Protein AF-A0A951D548-F1 (afdb_monomer_lite)

Sequence (280 aa):
EWPAGDWERILAERVESYRPEWLDDLCLSGQVAWGRLSVLEPVKEDDNPTATEAGGASKTPSRRTPITLMLREDLPWLLQAHRGATEPAQPRTGAGRKVLETLRTHGALFHADLRAMGGLLPIEVEEGLWDGVARGLVTADGWAAIRSLLNARSRFVRRQRPYSRAGARGQRPMWRHAPEGRWTLLPTAQACEEVEELAETVAWQLLRRWGVVFRDVYLKERMAVPWREVLWALRRLEARGLIRGGHFVTGLTGEQFAEESTLPLLRARRAAGTAGSQAS

Foldseek 3Di:
DFFLLCVQVVCPVPPPPDDQVVQFVCLLVQQKWKADLAADDQDPPDPDPPPDPCSLPLPQLDSGQDMDIDGNVCQQLSSCFQAPPHAHDQDPDFLLNLLLVQCVVPPWAALVVSCVSSVDDSVSSLSNVRSCRSRRFKTFSGSLLSVCSNCVVVVVVVVPDPDDDDDPPDPPPPPPSSRSGTMGTRDHHDHDPCLLVSLLVVLVVLCVVPQKDDDVSVVVVNTPNDPVSNVVSQVVCVVVVQKDWDCLDPPDDDIMIGGPVSNVVSVVVVVVVVVVVVVD

Structure (mmCIF, N/CA/C/O backbone):
data_AF-A0A951D548-F1
#
_entry.id   AF-A0A951D548-F1
#
loop_
_atom_site.group_PDB
_atom_site.id
_atom_site.type_symbol
_atom_site.label_atom_id
_atom_site.label_alt_id
_atom_site.label_comp_id
_atom_site.label_asym_id
_atom_site.label_entity_id
_atom_site.label_seq_id
_atom_site.pdbx_PDB_ins_code
_atom_site.Cartn_x
_atom_site.Cartn_y
_atom_site.Cartn_z
_atom_site.occupancy
_atom_site.B_iso_or_equiv
_atom_site.auth_seq_id
_atom_site.auth_comp_id
_atom_site.auth_asym_id
_atom_site.auth_atom_id
_atom_site.pdbx_PDB_model_num
ATOM 1 N N . GLU A 1 1 ? 1.147 0.201 5.085 1.00 85.75 1 GLU A N 1
ATOM 2 C CA . GLU A 1 1 ? 2.054 -0.566 4.193 1.00 85.75 1 GLU A CA 1
ATOM 3 C C . GLU A 1 1 ? 2.989 -1.444 5.022 1.00 85.75 1 GLU A C 1
ATOM 5 O O . GLU A 1 1 ? 3.285 -1.072 6.154 1.00 85.75 1 GLU A O 1
ATOM 10 N N . TRP A 1 2 ? 3.476 -2.559 4.471 1.00 90.56 2 TRP A N 1
ATOM 11 C CA . TRP A 1 2 ? 4.452 -3.441 5.130 1.00 90.56 2 TRP A CA 1
ATOM 12 C C . TRP A 1 2 ? 5.691 -3.650 4.250 1.00 90.56 2 TRP A C 1
ATOM 14 O O . TRP A 1 2 ? 5.606 -3.473 3.034 1.00 90.56 2 TRP A O 1
ATOM 24 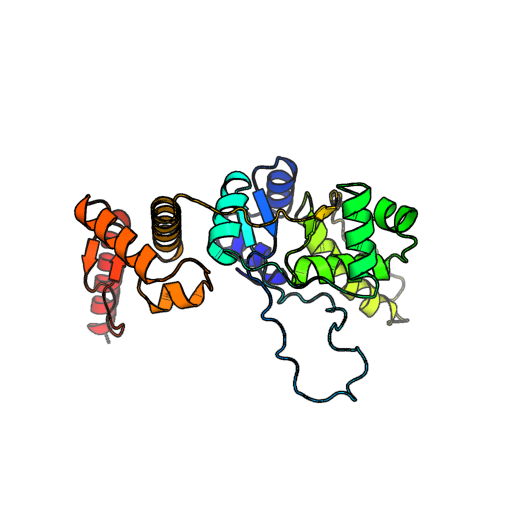N N . PRO A 1 3 ? 6.849 -4.023 4.823 1.00 92.88 3 PRO A N 1
ATOM 25 C CA . PRO A 1 3 ? 8.019 -4.408 4.041 1.00 92.88 3 PRO A CA 1
ATOM 26 C C . PRO A 1 3 ? 7.711 -5.510 3.020 1.00 92.88 3 PRO A C 1
ATOM 28 O O . PRO A 1 3 ? 7.114 -6.532 3.359 1.00 92.88 3 PRO A O 1
ATOM 31 N N . ALA A 1 4 ? 8.187 -5.345 1.784 1.00 91.50 4 ALA A N 1
ATOM 32 C CA . ALA A 1 4 ? 8.043 -6.322 0.703 1.00 91.50 4 ALA A CA 1
ATOM 33 C C . ALA A 1 4 ? 8.447 -7.743 1.133 1.00 91.50 4 ALA A C 1
ATOM 35 O O . ALA A 1 4 ? 7.792 -8.719 0.787 1.00 91.50 4 ALA A O 1
ATOM 36 N N . GLY A 1 5 ? 9.522 -7.859 1.917 1.00 90.00 5 GLY A N 1
ATOM 37 C CA . GLY A 1 5 ? 10.040 -9.143 2.381 1.00 90.00 5 GLY A CA 1
ATOM 38 C C . GLY A 1 5 ? 9.265 -9.799 3.528 1.00 90.00 5 GLY A C 1
ATOM 39 O O . GLY A 1 5 ? 9.642 -10.912 3.892 1.00 90.00 5 GLY A O 1
ATOM 40 N N . ASP A 1 6 ? 8.255 -9.136 4.102 1.00 93.75 6 ASP A N 1
ATOM 41 C CA . ASP A 1 6 ? 7.488 -9.619 5.261 1.00 93.75 6 ASP A CA 1
ATOM 42 C C . ASP A 1 6 ? 6.077 -10.115 4.905 1.00 93.75 6 ASP A C 1
ATOM 44 O O . ASP A 1 6 ? 5.495 -10.869 5.682 1.00 93.75 6 ASP A O 1
ATOM 48 N N . TRP A 1 7 ? 5.526 -9.745 3.743 1.00 93.56 7 TRP A N 1
ATOM 49 C CA . TRP A 1 7 ? 4.134 -10.050 3.379 1.00 93.56 7 TRP A CA 1
ATOM 50 C C . TRP A 1 7 ? 3.778 -11.536 3.451 1.00 93.56 7 TRP A C 1
ATOM 52 O O . TRP A 1 7 ? 2.784 -11.894 4.074 1.00 93.56 7 TRP A O 1
ATOM 62 N N . GLU A 1 8 ? 4.599 -12.417 2.879 1.00 92.50 8 GLU A N 1
ATOM 63 C CA . GLU A 1 8 ? 4.306 -13.859 2.886 1.00 92.50 8 GLU A CA 1
ATOM 64 C C . GLU A 1 8 ? 4.407 -14.477 4.285 1.00 92.50 8 GLU A C 1
ATOM 66 O O . GLU A 1 8 ? 3.681 -15.419 4.586 1.00 92.50 8 GLU A O 1
ATOM 71 N N . ARG A 1 9 ? 5.247 -13.917 5.168 1.00 93.31 9 ARG A N 1
ATOM 72 C CA . ARG A 1 9 ? 5.295 -14.320 6.580 1.00 93.31 9 ARG A CA 1
ATOM 73 C C . ARG A 1 9 ? 4.019 -13.896 7.306 1.00 93.31 9 ARG A C 1
ATOM 75 O O . ARG A 1 9 ? 3.426 -14.707 8.002 1.00 93.31 9 ARG A O 1
ATOM 82 N N . ILE A 1 10 ? 3.573 -12.656 7.097 1.00 93.12 10 ILE A N 1
ATOM 83 C CA . ILE A 1 10 ? 2.330 -12.133 7.685 1.00 93.12 10 ILE A CA 1
ATOM 84 C C . ILE A 1 10 ? 1.119 -12.957 7.225 1.00 93.12 10 ILE A C 1
ATOM 86 O O . ILE A 1 10 ? 0.239 -13.249 8.031 1.00 93.12 10 ILE A O 1
ATOM 90 N N . LEU A 1 11 ? 1.066 -13.338 5.945 1.00 94.12 11 LEU A N 1
ATOM 91 C CA . LEU A 1 11 ? -0.001 -14.188 5.415 1.00 94.12 11 LEU A CA 1
ATOM 92 C C . LEU A 1 11 ? 0.056 -15.597 6.012 1.00 94.12 11 LEU A C 1
ATOM 94 O O . LEU A 1 11 ? -0.976 -16.096 6.444 1.00 94.12 11 LEU A O 1
ATOM 98 N N . ALA A 1 12 ? 1.241 -16.199 6.128 1.00 94.44 12 ALA A N 1
ATOM 99 C CA . ALA A 1 12 ? 1.401 -17.510 6.759 1.00 94.44 12 ALA A CA 1
ATOM 100 C C . ALA A 1 12 ? 1.004 -17.532 8.246 1.00 94.44 12 ALA A C 1
ATOM 102 O O . ALA A 1 12 ? 0.515 -18.544 8.733 1.00 94.44 12 ALA A O 1
ATOM 103 N N . GLU A 1 13 ? 1.178 -16.419 8.964 1.00 95.31 13 GLU A N 1
ATOM 104 C CA . GLU A 1 13 ? 0.741 -16.273 10.360 1.00 95.31 13 GLU A CA 1
ATOM 105 C C . GLU A 1 13 ? -0.788 -16.103 10.499 1.00 95.31 13 GLU A C 1
ATOM 107 O O . GLU A 1 13 ? -1.326 -16.282 11.590 1.00 95.31 13 GLU A O 1
ATOM 112 N N . ARG A 1 14 ? -1.497 -15.728 9.423 1.00 92.88 14 ARG A N 1
ATOM 113 C CA . ARG A 1 14 ? -2.926 -15.348 9.453 1.00 92.88 14 ARG A CA 1
ATOM 114 C C . ARG A 1 14 ? -3.846 -16.261 8.651 1.00 92.88 14 ARG A C 1
ATOM 116 O O . ARG A 1 14 ? -5.052 -16.236 8.873 1.00 92.88 14 ARG A O 1
ATOM 123 N N . VAL A 1 15 ? -3.296 -17.018 7.712 1.00 94.50 15 VAL A N 1
ATOM 124 C CA . VAL A 1 15 ? -4.031 -17.903 6.813 1.00 94.50 15 VAL A CA 1
ATOM 125 C C . VAL A 1 15 ? -3.536 -19.320 7.050 1.00 94.50 15 VAL A C 1
ATOM 127 O O . VAL A 1 15 ? -2.368 -19.636 6.819 1.00 94.50 15 VAL A O 1
ATOM 130 N N . GLU A 1 16 ? -4.436 -20.176 7.523 1.00 94.62 16 GLU A N 1
ATOM 131 C CA . GLU A 1 16 ? -4.132 -21.579 7.772 1.00 94.62 16 GLU A CA 1
ATOM 132 C C . GLU A 1 16 ? -3.651 -22.261 6.487 1.00 94.62 16 GLU A C 1
ATOM 134 O O . GLU A 1 16 ? -4.252 -22.116 5.422 1.00 94.62 16 GLU A O 1
ATOM 139 N N . SER A 1 17 ? -2.546 -23.005 6.587 1.00 93.38 17 SER A N 1
ATOM 140 C CA . SER A 1 17 ? -1.938 -23.711 5.452 1.00 93.38 17 SER A CA 1
ATOM 141 C C . SER A 1 17 ? -1.644 -22.814 4.239 1.00 93.38 17 SER A C 1
ATOM 143 O O . SER A 1 17 ? -1.728 -23.276 3.102 1.00 93.38 17 SER A O 1
ATOM 145 N N . TYR A 1 18 ? -1.296 -21.540 4.472 1.00 93.50 18 TYR A N 1
ATOM 146 C CA . TYR A 1 18 ? -0.973 -20.584 3.412 1.00 93.50 18 TYR A CA 1
ATOM 147 C C . TYR A 1 18 ? 0.030 -21.147 2.400 1.00 93.50 18 TYR A C 1
ATOM 149 O O . TYR A 1 18 ? 1.098 -21.656 2.757 1.00 93.50 18 TYR A O 1
ATOM 157 N N . ARG A 1 19 ? -0.293 -20.967 1.119 1.00 92.38 19 ARG A N 1
ATOM 158 C CA . ARG A 1 19 ? 0.571 -21.320 -0.004 1.00 92.38 19 ARG A CA 1
ATOM 159 C C . ARG A 1 19 ? 0.884 -20.085 -0.850 1.00 92.38 19 ARG A C 1
ATOM 161 O O . ARG A 1 19 ? -0.054 -19.392 -1.244 1.00 92.38 19 ARG A O 1
ATOM 168 N N . PRO A 1 20 ? 2.161 -19.827 -1.199 1.00 90.94 20 PRO A N 1
ATOM 169 C CA . PRO A 1 20 ? 2.545 -18.687 -2.035 1.00 90.94 20 PRO A CA 1
ATOM 170 C C . PRO A 1 20 ? 1.808 -18.615 -3.377 1.00 90.94 20 PRO A C 1
ATOM 172 O O . PRO A 1 20 ? 1.535 -17.519 -3.861 1.00 90.94 20 PRO A O 1
ATOM 175 N N . GLU A 1 21 ? 1.456 -19.768 -3.954 1.00 90.81 21 GLU A N 1
ATOM 176 C CA . GLU A 1 21 ? 0.752 -19.839 -5.240 1.00 90.81 21 GLU A CA 1
ATOM 177 C C . GLU A 1 21 ? -0.621 -19.153 -5.199 1.00 90.81 21 GLU A C 1
ATOM 179 O O . GLU A 1 21 ? -1.014 -18.531 -6.178 1.00 90.81 21 GLU A O 1
ATOM 184 N N . TRP A 1 22 ? -1.318 -19.176 -4.058 1.00 92.88 22 TRP A N 1
ATOM 185 C CA . TRP A 1 22 ? -2.633 -18.537 -3.931 1.00 92.88 22 TRP A CA 1
ATOM 186 C C . TRP A 1 22 ? -2.560 -17.026 -4.123 1.00 92.88 22 TRP A C 1
ATOM 188 O O . TRP A 1 22 ? -3.449 -16.432 -4.725 1.00 92.88 22 TRP A O 1
ATOM 198 N N . LEU A 1 23 ? -1.491 -16.394 -3.634 1.00 93.00 23 LEU A N 1
ATOM 199 C CA . LEU A 1 23 ? -1.290 -14.964 -3.838 1.00 93.00 23 LEU A CA 1
ATOM 200 C C . LEU A 1 23 ? -0.999 -14.652 -5.309 1.00 93.00 23 LEU A C 1
ATOM 202 O O . LEU A 1 23 ? -1.463 -13.632 -5.811 1.00 93.00 23 LEU A O 1
ATOM 206 N N . ASP A 1 24 ? -0.266 -15.521 -6.007 1.00 91.69 24 ASP A N 1
ATOM 207 C CA . ASP A 1 24 ? -0.028 -15.346 -7.440 1.00 91.69 24 ASP A CA 1
ATOM 208 C C . ASP A 1 24 ? -1.327 -15.504 -8.235 1.00 91.69 24 ASP A C 1
ATOM 210 O O . ASP A 1 24 ? -1.621 -14.652 -9.068 1.00 91.69 24 ASP A O 1
ATOM 214 N N . ASP A 1 25 ? -2.138 -16.518 -7.926 1.00 92.44 25 ASP A N 1
ATOM 215 C CA . ASP A 1 25 ? -3.432 -16.755 -8.574 1.00 92.44 25 ASP A CA 1
ATOM 216 C C . ASP A 1 25 ? -4.405 -15.582 -8.347 1.00 92.44 25 ASP A C 1
ATOM 218 O O . ASP A 1 25 ? -5.094 -15.137 -9.270 1.00 92.44 25 ASP A O 1
ATOM 222 N N . LEU A 1 26 ? -4.429 -15.010 -7.139 1.00 94.25 26 LEU A N 1
ATOM 223 C CA . LEU A 1 26 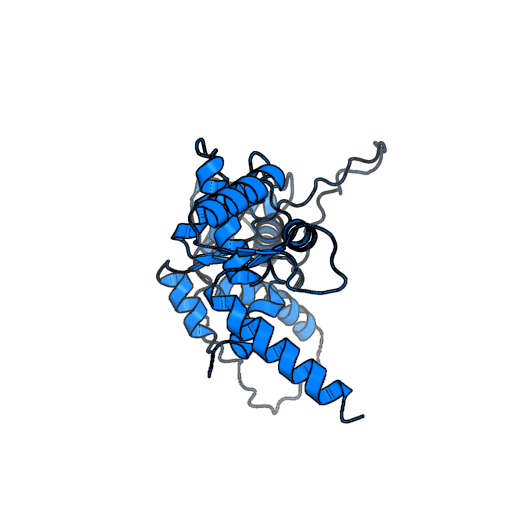? -5.226 -13.819 -6.826 1.00 94.25 26 LEU A CA 1
ATOM 224 C C . LEU A 1 26 ? -4.742 -12.565 -7.570 1.00 94.25 26 LEU A C 1
ATOM 226 O O . LEU A 1 26 ? -5.562 -11.751 -7.998 1.00 94.25 26 LEU A O 1
ATOM 230 N N . CYS A 1 27 ? -3.429 -12.401 -7.748 1.00 94.00 27 CYS A N 1
ATOM 231 C CA . CYS A 1 27 ? -2.890 -11.295 -8.542 1.00 94.00 27 CYS A CA 1
ATOM 232 C C . CYS A 1 27 ? -3.217 -11.469 -10.036 1.00 94.00 27 CYS A C 1
ATOM 234 O O . CYS A 1 27 ? -3.717 -10.539 -10.675 1.00 94.00 27 CYS A O 1
ATOM 236 N N . LEU A 1 28 ? -3.004 -12.678 -10.571 1.00 91.44 28 LEU A N 1
ATOM 237 C CA . LEU A 1 28 ? -3.213 -13.016 -11.982 1.00 91.44 28 LEU A CA 1
ATOM 238 C C . LEU A 1 28 ? -4.692 -12.991 -12.386 1.00 91.44 28 LEU A C 1
ATOM 240 O O . LEU A 1 28 ? -5.012 -12.580 -13.498 1.00 91.44 28 LEU A O 1
ATOM 244 N N . SER A 1 29 ? -5.597 -13.385 -11.486 1.00 93.75 29 SER A N 1
ATOM 245 C CA . SER A 1 29 ? -7.049 -13.249 -11.688 1.00 93.75 29 SER A CA 1
ATOM 246 C C . SER A 1 29 ? -7.529 -11.796 -11.644 1.00 93.75 29 SER A C 1
ATOM 248 O O . SER A 1 29 ? -8.673 -11.513 -11.993 1.00 93.75 29 SER A O 1
ATOM 250 N N . GLY A 1 30 ? -6.669 -10.867 -11.221 1.00 92.62 30 GLY A N 1
ATOM 251 C CA . GLY A 1 30 ? -6.984 -9.451 -11.125 1.00 92.62 30 GLY A CA 1
ATOM 252 C C . GLY A 1 30 ? -7.751 -9.060 -9.864 1.00 92.62 30 GLY A C 1
ATOM 253 O O . GLY A 1 30 ? -8.064 -7.884 -9.725 1.00 92.62 30 GLY A O 1
ATOM 254 N N . GLN A 1 31 ? -8.015 -9.977 -8.930 1.00 95.94 31 GLN A N 1
ATOM 255 C CA . GLN A 1 31 ? -8.694 -9.647 -7.671 1.00 95.94 31 GLN A CA 1
ATOM 256 C C . GLN A 1 31 ? -7.796 -8.834 -6.737 1.00 95.94 31 GLN A C 1
ATOM 258 O O . GLN A 1 31 ? -8.242 -7.877 -6.106 1.00 95.94 31 GLN A O 1
ATOM 263 N N . VAL A 1 32 ? -6.512 -9.189 -6.682 1.00 96.50 32 VAL A N 1
ATOM 264 C CA . VAL A 1 32 ? -5.509 -8.507 -5.864 1.00 96.50 32 VAL A CA 1
ATOM 265 C C . VAL A 1 32 ? -4.565 -7.713 -6.760 1.00 96.50 32 VAL A C 1
ATOM 267 O O . VAL A 1 32 ? -4.167 -8.142 -7.843 1.00 96.50 32 VAL A O 1
ATOM 270 N N . ALA A 1 33 ? -4.199 -6.530 -6.292 1.00 96.25 33 ALA A N 1
ATOM 271 C CA . ALA A 1 33 ? -3.126 -5.726 -6.839 1.00 96.25 33 ALA A CA 1
ATOM 272 C C . ALA A 1 33 ? -2.102 -5.439 -5.740 1.00 96.25 33 ALA A C 1
ATOM 274 O O . ALA A 1 33 ? -2.381 -5.522 -4.539 1.00 96.25 33 ALA A O 1
ATOM 275 N N . TRP A 1 34 ? -0.896 -5.074 -6.154 1.00 96.50 34 TRP A N 1
ATOM 276 C CA . TRP A 1 34 ? 0.142 -4.669 -5.227 1.00 96.50 34 TRP A CA 1
ATOM 277 C C . TRP A 1 34 ? 0.880 -3.441 -5.730 1.00 96.50 34 TRP A C 1
ATOM 279 O O . TRP A 1 34 ? 0.933 -3.157 -6.924 1.00 96.50 34 TRP A O 1
ATOM 289 N N . GLY A 1 35 ? 1.445 -2.681 -4.807 1.00 95.62 35 GLY A N 1
ATOM 290 C CA . GLY A 1 35 ? 2.180 -1.472 -5.143 1.00 95.62 35 GLY A CA 1
ATOM 291 C C . GLY A 1 35 ? 2.494 -0.658 -3.905 1.00 95.62 35 GLY A C 1
ATOM 292 O O . GLY A 1 35 ? 1.994 -0.932 -2.814 1.00 95.62 35 GLY A O 1
ATOM 293 N N . ARG A 1 36 ? 3.340 0.351 -4.068 1.00 94.69 36 ARG A N 1
ATOM 294 C CA . ARG A 1 36 ? 3.604 1.316 -3.007 1.00 94.69 36 ARG A CA 1
ATOM 295 C C . ARG A 1 36 ? 2.634 2.487 -3.135 1.00 94.69 36 ARG A C 1
ATOM 297 O O . ARG A 1 36 ? 2.623 3.172 -4.156 1.00 94.69 36 ARG A O 1
ATOM 304 N N . LEU A 1 37 ? 1.845 2.724 -2.097 1.00 93.81 37 LEU A N 1
ATOM 305 C CA . LEU A 1 37 ? 0.884 3.822 -2.028 1.00 93.81 37 LEU A CA 1
ATOM 306 C C . LEU A 1 37 ? 1.560 5.107 -1.551 1.00 93.81 37 LEU A C 1
ATOM 308 O O . LEU A 1 37 ? 1.314 6.163 -2.132 1.00 93.81 37 LEU A O 1
ATOM 312 N N . SER A 1 38 ? 2.452 5.012 -0.556 1.00 88.31 38 SER A N 1
ATOM 313 C CA . SER A 1 38 ? 3.144 6.187 -0.015 1.00 88.31 38 SER A CA 1
ATOM 314 C C . SER A 1 38 ? 4.097 6.817 -1.025 1.00 88.31 38 SER A C 1
ATOM 316 O O . SER A 1 38 ? 4.891 6.133 -1.677 1.00 88.31 38 SER A O 1
ATOM 318 N N . VAL A 1 39 ? 4.076 8.145 -1.090 1.00 85.81 39 VAL A N 1
ATOM 319 C CA . VAL A 1 39 ? 5.084 8.910 -1.822 1.00 85.81 39 VAL A CA 1
ATOM 320 C C . VAL A 1 39 ? 6.352 8.995 -0.971 1.00 85.81 39 VAL A C 1
ATOM 322 O O . VAL A 1 39 ? 6.301 9.187 0.244 1.00 85.81 39 VAL A O 1
ATOM 325 N N . LEU A 1 40 ? 7.511 8.794 -1.598 1.00 74.69 40 LEU A N 1
ATOM 326 C CA . LEU A 1 40 ? 8.785 9.143 -0.975 1.00 74.69 40 LEU A CA 1
ATOM 327 C C . LEU A 1 40 ? 8.836 10.661 -0.828 1.00 74.69 40 LEU A C 1
ATOM 329 O O . LEU A 1 40 ? 8.732 11.355 -1.836 1.00 74.69 40 LEU A O 1
ATOM 333 N N . GLU A 1 41 ? 9.034 11.156 0.392 1.00 60.75 41 GLU A N 1
ATOM 334 C CA . GLU A 1 41 ? 9.306 12.578 0.591 1.00 60.75 41 GLU A CA 1
ATOM 335 C C . GLU A 1 41 ? 10.490 12.990 -0.298 1.00 60.75 41 GLU A C 1
ATOM 337 O O . GLU A 1 41 ? 11.505 12.275 -0.330 1.00 60.75 41 GLU A O 1
ATOM 342 N N . PRO A 1 42 ? 10.365 14.086 -1.067 1.00 51.06 42 PRO A N 1
ATOM 343 C CA . PRO A 1 42 ? 11.499 14.619 -1.795 1.00 51.06 42 PRO A CA 1
ATOM 344 C C . PRO A 1 42 ? 12.579 14.962 -0.770 1.00 51.06 42 PRO A C 1
ATOM 346 O O . PRO A 1 42 ? 12.307 15.608 0.242 1.00 51.06 42 PRO A O 1
ATOM 349 N N . VAL A 1 43 ? 13.803 14.488 -1.011 1.00 47.41 43 VAL A N 1
ATOM 350 C CA . VAL A 1 43 ? 14.963 14.950 -0.247 1.00 47.41 43 VAL A CA 1
ATOM 351 C C . VAL A 1 43 ? 14.988 16.463 -0.436 1.00 47.41 43 VAL A C 1
ATOM 353 O O . VAL A 1 43 ? 15.038 16.916 -1.579 1.00 47.41 43 VAL A O 1
ATOM 356 N N . LYS A 1 44 ? 14.854 17.231 0.653 1.00 43.31 44 LYS A N 1
ATOM 357 C CA . LYS A 1 44 ? 15.047 18.683 0.605 1.00 43.31 44 LYS A CA 1
ATOM 358 C C . LYS A 1 44 ? 16.417 18.908 -0.029 1.00 43.31 44 LYS A C 1
ATOM 360 O O . LYS A 1 44 ? 17.394 18.346 0.458 1.00 43.31 44 LYS A O 1
ATOM 365 N N . GLU A 1 45 ? 16.454 19.620 -1.150 1.00 42.62 45 GLU A N 1
ATOM 366 C CA . GLU A 1 45 ? 17.707 20.069 -1.749 1.00 42.62 45 GLU A CA 1
ATOM 367 C C . GLU A 1 45 ? 18.411 20.921 -0.690 1.00 42.62 45 GLU A C 1
ATOM 369 O O . GLU A 1 45 ? 17.985 22.034 -0.399 1.00 42.62 45 GLU A O 1
ATOM 374 N N . ASP A 1 46 ? 19.427 20.357 -0.036 1.00 40.62 46 ASP A N 1
ATOM 375 C CA . ASP A 1 46 ? 20.392 21.165 0.695 1.00 40.62 46 ASP A CA 1
ATOM 376 C C . ASP A 1 46 ? 21.068 22.084 -0.337 1.00 40.62 46 ASP A C 1
ATOM 378 O O . ASP A 1 46 ? 21.498 21.608 -1.392 1.00 40.62 46 ASP A O 1
ATOM 382 N N . ASP A 1 47 ? 21.139 23.386 -0.034 1.00 38.69 47 ASP A N 1
ATOM 383 C CA . ASP A 1 47 ? 21.753 24.474 -0.819 1.00 38.69 47 ASP A CA 1
ATOM 384 C C . ASP A 1 47 ? 23.267 24.256 -1.046 1.00 38.69 47 ASP A C 1
ATOM 386 O O . ASP A 1 47 ? 24.113 25.026 -0.586 1.00 38.69 47 ASP A O 1
ATOM 390 N N . ASN A 1 48 ? 23.660 23.183 -1.733 1.00 38.59 48 ASN A N 1
ATOM 391 C CA . ASN A 1 48 ? 25.049 22.935 -2.087 1.00 38.59 48 ASN A CA 1
ATOM 392 C C . ASN A 1 48 ? 25.190 22.606 -3.585 1.00 38.59 48 ASN A C 1
ATOM 394 O O . ASN A 1 48 ? 25.065 21.446 -3.985 1.00 38.59 48 ASN A O 1
ATOM 398 N N . PRO A 1 49 ? 25.502 23.605 -4.436 1.00 39.34 49 PRO A N 1
ATOM 399 C CA . PRO A 1 49 ? 25.556 23.460 -5.895 1.00 39.34 49 PRO A CA 1
ATOM 400 C C . PRO A 1 49 ? 26.756 22.633 -6.399 1.00 39.34 49 PRO A C 1
ATOM 402 O O . PRO A 1 49 ? 26.963 22.513 -7.603 1.00 39.34 49 PRO A O 1
ATOM 405 N N . THR A 1 50 ? 27.559 22.057 -5.497 1.00 35.66 50 THR A N 1
ATOM 406 C CA . THR A 1 50 ? 28.698 21.177 -5.824 1.00 35.66 50 THR A CA 1
ATOM 407 C C . THR A 1 50 ? 28.424 19.697 -5.568 1.00 35.66 50 THR A C 1
ATOM 409 O O . THR A 1 50 ? 29.264 18.851 -5.883 1.00 35.66 50 THR A O 1
ATOM 412 N N . ALA A 1 51 ? 27.231 19.347 -5.079 1.00 36.09 51 ALA A N 1
ATOM 413 C CA . ALA A 1 51 ? 26.753 17.977 -5.149 1.00 36.09 51 ALA A CA 1
ATOM 414 C C . ALA A 1 51 ? 26.343 17.687 -6.600 1.00 36.09 51 ALA A C 1
ATOM 416 O O . ALA A 1 51 ? 25.183 17.829 -6.975 1.00 36.09 51 ALA A O 1
ATOM 417 N N . THR A 1 52 ? 27.325 17.299 -7.423 1.00 33.47 52 THR A N 1
ATOM 418 C CA . THR A 1 52 ? 27.130 16.564 -8.684 1.00 33.47 52 THR A CA 1
ATOM 419 C C . THR A 1 52 ? 25.865 15.722 -8.592 1.00 33.47 52 THR A C 1
ATOM 421 O O . THR A 1 52 ? 25.728 15.007 -7.604 1.00 33.47 52 THR A O 1
ATOM 424 N N . GLU A 1 53 ? 24.989 15.833 -9.593 1.00 38.47 53 GLU A N 1
ATOM 425 C CA . GLU A 1 53 ? 23.657 15.236 -9.800 1.00 38.47 53 GLU A CA 1
ATOM 426 C C . GLU A 1 53 ? 23.501 13.742 -9.406 1.00 38.47 53 GLU A C 1
ATOM 428 O O . GLU A 1 53 ? 23.125 12.880 -10.198 1.00 38.47 53 GLU A O 1
ATOM 433 N N . ALA A 1 54 ? 23.768 13.418 -8.146 1.00 33.62 54 ALA A N 1
ATOM 434 C CA . ALA A 1 54 ? 23.854 12.085 -7.560 1.00 33.62 54 ALA A CA 1
ATOM 435 C C . ALA A 1 54 ? 22.786 11.889 -6.466 1.00 33.62 54 ALA A C 1
ATOM 437 O O . ALA A 1 54 ? 22.868 10.973 -5.651 1.00 33.62 54 ALA A O 1
ATOM 438 N N . GLY A 1 55 ? 21.747 12.732 -6.457 1.00 33.84 55 GLY A N 1
ATOM 439 C CA . GLY A 1 55 ? 20.625 12.691 -5.507 1.00 33.84 55 GLY A CA 1
ATOM 440 C C . GLY A 1 55 ? 19.511 11.696 -5.858 1.00 33.84 55 GLY A C 1
ATOM 441 O O . GLY A 1 55 ? 18.441 11.715 -5.257 1.00 33.84 55 GLY A O 1
ATOM 442 N N . GLY A 1 56 ? 19.727 10.822 -6.840 1.00 42.16 56 GLY A N 1
ATOM 443 C CA . GLY A 1 56 ? 18.778 9.790 -7.250 1.00 42.16 56 GLY A CA 1
ATOM 444 C C . GLY A 1 56 ? 19.404 8.409 -7.192 1.00 42.16 56 GLY A C 1
ATOM 445 O O . GLY A 1 56 ? 19.329 7.694 -8.183 1.00 42.16 56 GLY A O 1
ATOM 446 N N . ALA A 1 57 ? 20.075 8.064 -6.086 1.00 44.09 57 ALA A N 1
ATOM 447 C CA . ALA A 1 57 ? 20.700 6.757 -5.907 1.00 44.09 57 ALA A CA 1
ATOM 448 C C . ALA A 1 57 ? 19.751 5.653 -6.393 1.00 44.09 57 ALA A C 1
ATOM 450 O O . ALA A 1 57 ? 18.647 5.522 -5.856 1.00 44.09 57 ALA A O 1
ATOM 451 N N . SER A 1 58 ? 20.185 4.901 -7.413 1.00 47.97 58 SER A N 1
ATOM 452 C CA . SER A 1 58 ? 19.585 3.628 -7.813 1.00 47.97 58 SER A CA 1
ATOM 453 C C . SER A 1 58 ? 19.333 2.843 -6.532 1.00 47.97 58 SER A C 1
ATOM 455 O O . SER A 1 58 ? 20.272 2.433 -5.839 1.00 47.97 58 SER A O 1
ATOM 457 N N . LYS A 1 59 ? 18.065 2.769 -6.110 1.00 59.09 59 LYS A N 1
ATOM 458 C CA . LYS A 1 59 ? 17.733 2.151 -4.832 1.00 59.09 59 LYS A CA 1
ATOM 459 C C . LYS A 1 59 ? 17.942 0.669 -5.035 1.00 59.09 59 LYS A C 1
ATOM 461 O O . LYS A 1 59 ? 17.161 0.021 -5.712 1.00 59.09 59 LYS A O 1
ATOM 466 N N . THR A 1 60 ? 19.005 0.125 -4.461 1.00 61.38 60 THR A N 1
ATOM 467 C CA . THR A 1 60 ? 19.230 -1.317 -4.487 1.00 61.38 60 THR A CA 1
ATOM 468 C C . THR A 1 60 ? 17.987 -2.046 -3.960 1.00 61.38 60 THR A C 1
ATOM 470 O O . THR A 1 60 ? 17.408 -1.595 -2.959 1.00 61.38 60 THR A O 1
ATOM 473 N N . PRO A 1 61 ? 17.611 -3.197 -4.553 1.00 68.62 61 PRO A N 1
ATOM 474 C CA . PRO A 1 61 ? 16.570 -4.060 -4.025 1.00 68.62 61 PRO A CA 1
ATOM 475 C C . PRO A 1 61 ? 16.658 -4.273 -2.512 1.00 68.62 61 PRO A C 1
ATOM 477 O O . PRO A 1 61 ? 17.644 -4.813 -1.993 1.00 68.62 61 PRO A O 1
ATOM 480 N N . SER A 1 62 ? 15.629 -3.808 -1.796 1.00 82.12 62 SER A N 1
ATOM 481 C CA . SER A 1 62 ? 15.557 -3.794 -0.335 1.00 82.12 62 SER A CA 1
ATOM 482 C C . SER A 1 62 ? 14.308 -4.505 0.167 1.00 82.12 62 SER A C 1
ATOM 484 O O . SER A 1 62 ? 13.183 -4.060 -0.027 1.00 82.12 62 SER A O 1
ATOM 486 N N . ARG A 1 63 ? 14.488 -5.566 0.955 1.00 86.38 63 ARG A N 1
ATOM 487 C CA . ARG A 1 63 ? 13.366 -6.259 1.615 1.00 86.38 63 ARG A CA 1
ATOM 488 C C . ARG A 1 63 ? 12.493 -5.326 2.469 1.00 86.38 63 ARG A C 1
ATOM 490 O O . ARG A 1 63 ? 11.349 -5.667 2.740 1.00 86.38 63 ARG A O 1
ATOM 497 N N . ARG A 1 64 ? 13.030 -4.163 2.870 1.00 89.06 64 ARG A N 1
ATOM 498 C CA . ARG A 1 64 ? 12.366 -3.143 3.692 1.00 89.06 64 ARG A CA 1
ATOM 499 C C . ARG A 1 64 ? 11.501 -2.157 2.907 1.00 89.06 64 ARG A C 1
ATOM 501 O O . ARG A 1 64 ? 10.859 -1.326 3.541 1.00 89.06 64 ARG A O 1
ATOM 508 N N . THR A 1 65 ? 11.494 -2.207 1.573 1.00 90.25 65 THR A N 1
ATOM 509 C CA . THR A 1 65 ? 10.650 -1.312 0.772 1.00 90.25 65 THR A CA 1
ATOM 510 C C . THR A 1 65 ? 9.182 -1.520 1.144 1.00 90.25 65 THR A C 1
ATOM 512 O O . THR A 1 65 ? 8.713 -2.656 1.060 1.00 90.25 65 THR A O 1
ATOM 515 N N . PRO A 1 66 ? 8.463 -0.465 1.567 1.00 92.19 66 PRO A N 1
ATOM 516 C CA . PRO A 1 66 ? 7.041 -0.560 1.859 1.00 92.19 66 PRO A CA 1
ATOM 517 C C . PRO A 1 66 ? 6.255 -0.887 0.589 1.00 92.19 66 PRO A C 1
ATOM 519 O O . PRO A 1 66 ? 6.399 -0.203 -0.423 1.00 92.19 66 PRO A O 1
ATOM 522 N N . ILE A 1 67 ? 5.440 -1.934 0.653 1.00 94.44 67 ILE A N 1
ATOM 523 C CA . ILE A 1 67 ? 4.490 -2.338 -0.382 1.00 94.44 67 ILE A CA 1
ATOM 524 C C . ILE A 1 67 ? 3.150 -2.613 0.302 1.00 94.44 67 ILE A C 1
ATOM 526 O O . ILE A 1 67 ? 3.095 -3.032 1.463 1.00 94.44 67 ILE A O 1
ATOM 530 N N . THR A 1 68 ? 2.067 -2.378 -0.421 1.00 95.25 68 THR A N 1
ATOM 531 C CA . THR A 1 68 ? 0.707 -2.724 -0.025 1.00 95.25 68 THR A CA 1
ATOM 532 C C . THR A 1 68 ? 0.180 -3.823 -0.939 1.00 95.25 68 THR A C 1
ATOM 534 O O . THR A 1 68 ? 0.328 -3.721 -2.155 1.00 95.25 68 THR A O 1
ATOM 537 N N . LEU A 1 69 ? -0.411 -4.865 -0.350 1.00 95.75 69 LEU A N 1
ATOM 538 C CA . LEU A 1 69 ? -1.358 -5.754 -1.024 1.00 95.75 69 LEU A CA 1
ATOM 539 C C . LEU A 1 69 ? -2.760 -5.178 -0.815 1.00 95.75 69 LEU A C 1
ATOM 541 O O . LEU A 1 69 ? -3.099 -4.806 0.311 1.00 95.75 69 LEU A O 1
ATOM 545 N N . MET A 1 70 ? -3.547 -5.085 -1.879 1.00 95.56 70 MET A N 1
ATOM 546 C CA . MET A 1 70 ? -4.893 -4.513 -1.844 1.00 95.56 70 MET A CA 1
ATOM 547 C C . MET A 1 70 ? -5.814 -5.216 -2.835 1.00 95.56 70 MET A C 1
ATOM 549 O O . MET A 1 70 ? -5.338 -5.830 -3.791 1.00 95.56 70 MET A O 1
ATOM 553 N N . LEU A 1 71 ? -7.125 -5.105 -2.630 1.00 96.62 71 LEU A N 1
ATOM 554 C CA . LEU A 1 71 ? -8.072 -5.463 -3.678 1.00 96.62 71 LEU A CA 1
ATOM 555 C C . LEU A 1 71 ? -7.896 -4.495 -4.846 1.00 96.62 71 LEU A C 1
ATOM 557 O O . LEU A 1 71 ? -7.649 -3.302 -4.654 1.00 96.62 71 LEU A O 1
ATOM 561 N N . ARG A 1 72 ? -7.981 -5.008 -6.071 1.00 95.56 72 ARG A N 1
ATOM 562 C CA . ARG A 1 72 ? -7.773 -4.184 -7.266 1.00 95.56 72 ARG A CA 1
ATOM 563 C C . ARG A 1 72 ? -8.830 -3.088 -7.390 1.00 95.56 72 ARG A C 1
ATOM 565 O O . ARG A 1 72 ? -8.493 -1.992 -7.824 1.00 95.56 72 ARG A O 1
ATOM 572 N N . GLU A 1 73 ? -10.066 -3.375 -6.990 1.00 95.56 73 GLU A N 1
ATOM 573 C CA . GLU A 1 73 ? -11.172 -2.409 -6.976 1.00 95.56 73 GLU A CA 1
ATOM 574 C C . GLU A 1 73 ? -10.934 -1.242 -6.008 1.00 95.56 73 GLU A C 1
ATOM 576 O O . GLU A 1 73 ? -11.358 -0.124 -6.283 1.00 95.56 73 GLU A O 1
ATOM 581 N N . ASP A 1 74 ? -10.167 -1.471 -4.940 1.00 95.88 74 ASP A N 1
ATOM 582 C CA . ASP A 1 74 ? -9.842 -0.452 -3.940 1.00 95.88 74 ASP A CA 1
ATOM 583 C C . ASP A 1 74 ? -8.667 0.446 -4.346 1.00 95.88 74 ASP A C 1
ATOM 585 O O . ASP A 1 74 ? -8.429 1.495 -3.742 1.00 95.88 74 ASP A O 1
ATOM 589 N N . LEU A 1 75 ? -7.899 0.048 -5.365 1.00 95.44 75 LEU A N 1
ATOM 590 C CA . LEU A 1 75 ? -6.694 0.761 -5.784 1.00 95.44 75 LEU A CA 1
ATOM 591 C C . LEU A 1 75 ? -6.933 2.264 -6.052 1.00 95.44 75 LEU A C 1
ATOM 593 O O . LEU A 1 75 ? -6.109 3.057 -5.586 1.00 95.44 75 LEU A O 1
ATOM 597 N N . PRO A 1 76 ? -8.006 2.698 -6.751 1.00 94.62 76 PRO A N 1
ATOM 598 C CA . PRO A 1 76 ? -8.219 4.114 -7.048 1.00 94.62 76 PRO A CA 1
ATOM 599 C C . PRO A 1 76 ? -8.361 4.971 -5.786 1.00 94.62 76 PRO A C 1
ATOM 601 O O . PRO A 1 76 ? -7.632 5.954 -5.620 1.00 94.62 76 PRO A O 1
ATOM 604 N N . TRP A 1 77 ? -9.241 4.577 -4.859 1.00 95.06 77 TRP A N 1
ATOM 605 C CA . TRP A 1 77 ? -9.462 5.349 -3.637 1.00 95.06 77 TRP A CA 1
ATOM 606 C C . TRP A 1 77 ? -8.273 5.231 -2.680 1.00 95.06 77 TRP A C 1
ATOM 608 O O . TRP A 1 77 ? -7.932 6.209 -2.020 1.00 95.06 77 TRP A O 1
ATOM 618 N N . LEU A 1 78 ? -7.576 4.087 -2.638 1.00 95.38 78 LEU A N 1
ATOM 619 C CA . LEU A 1 78 ? -6.362 3.922 -1.835 1.00 95.38 78 LEU A CA 1
ATOM 620 C C . LEU A 1 78 ? -5.238 4.846 -2.306 1.00 95.38 78 LEU A C 1
ATOM 622 O O . LEU A 1 78 ? -4.562 5.456 -1.472 1.00 95.38 78 LEU A O 1
ATOM 626 N N . LEU A 1 79 ? -5.035 4.974 -3.621 1.00 95.00 79 LEU A N 1
ATOM 627 C CA . LEU A 1 79 ? -4.069 5.917 -4.183 1.00 95.00 79 LEU A CA 1
ATOM 628 C C . LEU A 1 79 ? -4.441 7.350 -3.815 1.00 95.00 79 LEU A C 1
ATOM 630 O O . LEU A 1 79 ? -3.590 8.076 -3.303 1.00 95.00 79 LEU A O 1
ATOM 634 N N . GLN A 1 80 ? -5.704 7.734 -3.996 1.00 94.69 80 GLN A N 1
ATOM 635 C CA . GLN A 1 80 ? -6.168 9.069 -3.632 1.00 94.69 80 GLN A CA 1
ATOM 636 C C . GLN A 1 80 ? -6.029 9.338 -2.127 1.00 94.69 80 GLN A C 1
ATOM 638 O O . GLN A 1 80 ? -5.544 10.397 -1.733 1.00 94.69 80 GLN A O 1
ATOM 643 N N . ALA A 1 81 ? -6.357 8.365 -1.275 1.00 94.56 81 ALA A N 1
ATOM 644 C CA . ALA A 1 81 ? -6.279 8.505 0.173 1.00 94.56 81 ALA A CA 1
ATOM 645 C C . ALA A 1 81 ? -4.843 8.716 0.682 1.00 94.56 81 ALA A C 1
ATOM 647 O O . ALA A 1 81 ? -4.629 9.445 1.652 1.00 94.56 81 ALA A O 1
ATOM 648 N N . HIS A 1 82 ? -3.854 8.080 0.045 1.00 93.56 82 HIS A N 1
ATOM 649 C CA . HIS A 1 82 ? -2.451 8.146 0.471 1.00 93.56 82 HIS A CA 1
ATOM 650 C C . HIS A 1 82 ? -1.650 9.244 -0.229 1.00 93.56 82 HIS A C 1
ATOM 652 O O . HIS A 1 82 ? -0.697 9.755 0.354 1.00 93.56 82 HIS A O 1
ATOM 658 N N . ARG A 1 83 ? -2.002 9.595 -1.468 1.00 92.56 83 ARG A N 1
ATOM 659 C CA . ARG A 1 83 ? -1.236 10.547 -2.283 1.00 92.56 83 ARG A CA 1
ATOM 660 C C . ARG A 1 83 ? -1.891 11.919 -2.361 1.00 92.56 83 ARG A C 1
ATOM 662 O O . ARG A 1 83 ? -1.183 12.925 -2.402 1.00 92.56 83 ARG A O 1
ATOM 669 N N . GLY A 1 84 ? -3.223 11.978 -2.367 1.00 91.31 84 GLY A N 1
ATOM 670 C CA . GLY A 1 84 ? -3.955 13.182 -2.746 1.00 91.31 84 GLY A CA 1
ATOM 671 C C . GLY A 1 84 ? -3.439 13.711 -4.086 1.00 91.31 84 GLY A C 1
ATOM 672 O O . GLY A 1 84 ? -3.256 12.949 -5.030 1.00 91.31 84 GLY A O 1
ATOM 673 N N . ALA A 1 85 ? -3.105 15.000 -4.135 1.00 88.56 85 ALA A N 1
ATOM 674 C CA . ALA A 1 85 ? -2.503 15.636 -5.310 1.00 88.56 85 ALA A CA 1
ATOM 675 C C . ALA A 1 85 ? -0.983 15.391 -5.466 1.00 88.56 85 ALA A C 1
ATOM 677 O O . ALA A 1 85 ? -0.365 15.924 -6.384 1.00 88.56 85 ALA A O 1
ATOM 678 N N . THR A 1 86 ? -0.350 14.639 -4.560 1.00 89.81 86 THR A N 1
ATOM 679 C CA . THR A 1 86 ? 1.109 14.463 -4.557 1.00 89.81 86 THR A CA 1
ATOM 680 C C . THR A 1 86 ? 1.516 13.349 -5.513 1.00 89.81 86 THR A C 1
ATOM 682 O O . THR A 1 86 ? 1.177 12.182 -5.310 1.00 89.81 86 THR A O 1
ATOM 685 N N . GLU A 1 87 ? 2.319 13.676 -6.520 1.00 88.25 87 GLU A N 1
ATOM 686 C CA . GLU A 1 87 ? 2.870 12.672 -7.427 1.00 88.25 87 GLU A CA 1
ATOM 687 C C . GLU A 1 87 ? 4.181 12.067 -6.902 1.00 88.25 87 GLU A C 1
ATOM 689 O O . GLU A 1 87 ? 5.003 12.771 -6.304 1.00 88.25 87 GLU A O 1
ATOM 694 N N . PRO A 1 88 ? 4.436 10.767 -7.140 1.00 90.50 88 PRO A N 1
ATOM 695 C CA . PRO A 1 88 ? 5.708 10.178 -6.766 1.00 90.50 88 PRO A CA 1
ATOM 696 C C . PRO A 1 88 ? 6.879 10.712 -7.598 1.00 90.50 88 PRO A C 1
ATOM 698 O O . PRO A 1 88 ? 6.800 10.839 -8.819 1.00 90.50 88 PRO A O 1
ATOM 701 N N . ALA A 1 89 ? 8.012 10.953 -6.933 1.00 88.81 89 ALA A N 1
ATOM 702 C CA . ALA A 1 89 ? 9.218 11.463 -7.577 1.00 88.81 89 ALA A CA 1
ATOM 703 C C . ALA A 1 89 ? 9.726 10.523 -8.683 1.00 88.81 89 ALA A C 1
ATOM 705 O O . ALA A 1 89 ? 10.102 9.376 -8.415 1.00 88.81 89 ALA A O 1
ATOM 706 N N . GLN A 1 90 ? 9.820 11.033 -9.911 1.00 89.62 90 GLN A N 1
ATOM 707 C CA . GLN A 1 90 ? 10.268 10.266 -11.074 1.00 89.62 90 GLN A CA 1
ATOM 708 C C . GLN A 1 90 ? 11.806 10.208 -11.180 1.00 89.62 90 GLN A C 1
ATOM 710 O O . GLN A 1 90 ? 12.481 11.196 -10.876 1.00 89.62 90 GLN A O 1
ATOM 715 N N . PRO A 1 91 ? 12.392 9.077 -11.618 1.00 89.19 91 PRO A N 1
ATOM 716 C CA . PRO A 1 91 ? 13.816 9.004 -11.927 1.00 89.19 91 PRO A CA 1
ATOM 717 C C . PRO A 1 91 ? 14.144 9.859 -13.159 1.00 89.19 91 PRO A C 1
ATOM 719 O O . PRO A 1 91 ? 13.526 9.717 -14.213 1.00 89.19 91 PRO A O 1
ATOM 722 N N . ARG A 1 92 ? 15.134 10.750 -13.025 1.00 85.75 92 ARG A N 1
ATOM 723 C CA . ARG A 1 92 ? 15.564 11.668 -14.098 1.00 85.75 92 ARG A CA 1
ATOM 724 C C . ARG A 1 92 ? 16.638 11.072 -15.016 1.00 85.75 92 ARG A C 1
ATOM 726 O O . ARG A 1 92 ? 16.786 11.526 -16.150 1.00 85.75 92 ARG A O 1
ATOM 733 N N . THR A 1 93 ? 17.363 10.058 -14.549 1.00 86.44 93 THR A N 1
ATOM 734 C CA . THR A 1 93 ? 18.492 9.420 -15.246 1.00 86.44 93 THR A CA 1
ATOM 735 C C . THR A 1 93 ? 18.543 7.913 -14.951 1.00 86.44 93 THR A C 1
ATOM 737 O O . THR A 1 93 ? 17.791 7.400 -14.118 1.00 86.44 93 THR A O 1
ATOM 740 N N . GLY A 1 94 ? 19.420 7.189 -15.653 1.00 90.12 94 GLY A N 1
ATOM 741 C CA . GLY A 1 94 ? 19.710 5.777 -15.387 1.00 90.12 94 GLY A CA 1
ATOM 742 C C . GLY A 1 94 ? 18.630 4.790 -15.845 1.00 90.12 94 GLY A C 1
ATOM 743 O O . GLY A 1 94 ? 17.734 5.115 -16.629 1.00 90.12 94 GLY A O 1
ATOM 744 N N . ALA A 1 95 ? 18.742 3.552 -15.360 1.00 90.94 95 ALA A N 1
ATOM 745 C CA . ALA A 1 95 ? 17.886 2.446 -15.780 1.00 90.94 95 ALA A CA 1
ATOM 746 C C . ALA A 1 95 ? 16.410 2.640 -15.394 1.00 90.94 95 ALA A C 1
ATOM 748 O O . ALA A 1 95 ? 15.529 2.338 -16.195 1.00 90.94 95 ALA A O 1
ATOM 749 N N . GLY A 1 96 ? 16.131 3.223 -14.220 1.00 91.69 96 GLY A N 1
ATOM 750 C CA . GLY A 1 96 ? 14.765 3.530 -13.777 1.00 91.69 96 GLY A CA 1
ATOM 751 C C . GLY A 1 96 ? 14.013 4.425 -14.762 1.00 91.69 96 GLY A C 1
ATOM 752 O O . GLY A 1 96 ? 12.877 4.125 -15.123 1.00 91.69 96 GLY A O 1
ATOM 753 N N . ARG A 1 97 ? 14.664 5.477 -15.279 1.00 94.81 97 ARG A N 1
ATOM 754 C CA . ARG A 1 97 ? 14.074 6.345 -16.309 1.00 94.81 97 ARG A CA 1
ATOM 755 C C . ARG A 1 97 ? 13.763 5.579 -17.594 1.00 94.81 97 ARG A C 1
ATOM 757 O O . ARG A 1 97 ? 12.636 5.654 -18.075 1.00 94.81 97 ARG A O 1
ATOM 764 N N . LYS A 1 98 ? 14.739 4.832 -18.121 1.00 96.12 98 LYS A N 1
ATOM 765 C CA . LYS A 1 98 ? 14.587 4.068 -19.372 1.00 96.12 98 LYS A CA 1
ATOM 766 C C . LYS A 1 98 ? 13.458 3.040 -19.280 1.00 96.12 98 LYS A C 1
ATOM 768 O O . LYS A 1 98 ? 12.661 2.920 -20.207 1.00 96.12 98 LYS A O 1
ATOM 773 N N . VAL A 1 99 ? 13.354 2.330 -18.153 1.00 96.00 99 VAL A N 1
ATOM 774 C CA . VAL A 1 99 ? 12.259 1.381 -17.896 1.00 96.00 99 VAL A CA 1
ATOM 775 C C . VAL A 1 99 ? 10.905 2.092 -17.934 1.00 96.00 99 VAL A C 1
ATOM 777 O O . VAL A 1 99 ? 10.005 1.638 -18.637 1.00 96.00 99 VAL A O 1
ATOM 780 N N . LEU A 1 100 ? 10.760 3.230 -17.244 1.00 96.56 100 LEU A N 1
ATOM 781 C CA . LEU A 1 100 ? 9.505 3.989 -17.250 1.00 96.56 100 LEU A CA 1
ATOM 782 C C . LEU A 1 100 ? 9.147 4.529 -18.638 1.00 96.56 100 LEU A C 1
ATOM 784 O O . LEU A 1 100 ? 7.991 4.441 -19.034 1.00 96.56 100 LEU A O 1
ATOM 788 N N . GLU A 1 101 ? 10.108 5.071 -19.388 1.00 97.31 101 GLU A N 1
ATOM 789 C CA . GLU A 1 101 ? 9.886 5.539 -20.766 1.00 97.31 101 GLU A CA 1
ATOM 790 C C . GLU A 1 101 ? 9.448 4.393 -21.689 1.00 97.31 101 GLU A C 1
ATOM 792 O O . GLU A 1 101 ? 8.511 4.549 -22.476 1.00 97.31 101 GLU A O 1
ATOM 797 N N . THR A 1 102 ? 10.063 3.218 -21.540 1.00 97.88 102 THR A N 1
ATOM 798 C CA . THR A 1 102 ? 9.709 2.025 -22.321 1.00 97.88 102 THR A CA 1
ATOM 799 C C . THR A 1 102 ? 8.276 1.579 -22.020 1.00 97.88 102 THR A C 1
ATOM 801 O O . THR A 1 102 ? 7.504 1.368 -22.956 1.00 97.88 102 THR A O 1
ATOM 804 N N . LEU A 1 103 ? 7.895 1.517 -20.736 1.00 97.81 103 LEU A N 1
ATOM 805 C CA . LEU A 1 103 ? 6.534 1.179 -20.299 1.00 97.81 103 LEU A CA 1
ATOM 806 C C . LEU A 1 103 ? 5.497 2.230 -20.723 1.00 97.81 103 LEU A C 1
ATOM 808 O O . LEU A 1 103 ? 4.377 1.879 -21.076 1.00 97.81 103 LEU A O 1
ATOM 812 N N . ARG A 1 104 ? 5.848 3.523 -20.728 1.00 97.19 104 ARG A N 1
ATOM 813 C CA . ARG A 1 104 ? 4.959 4.587 -21.235 1.00 97.19 104 ARG A CA 1
ATOM 814 C C . ARG A 1 104 ? 4.677 4.440 -22.721 1.00 97.19 104 ARG A C 1
ATOM 816 O O . ARG A 1 104 ? 3.558 4.682 -23.151 1.00 97.19 104 ARG A O 1
ATOM 823 N N . THR A 1 105 ? 5.697 4.067 -23.484 1.00 97.81 105 THR A N 1
ATOM 824 C CA . THR A 1 105 ? 5.613 3.999 -24.945 1.00 97.81 105 THR A CA 1
ATOM 825 C C . THR A 1 105 ? 4.876 2.744 -25.411 1.00 97.81 105 THR A C 1
ATOM 827 O O . THR A 1 105 ? 4.092 2.810 -26.351 1.00 97.81 105 THR A O 1
ATOM 830 N N . HIS A 1 106 ? 5.103 1.606 -24.750 1.00 97.12 106 HIS A N 1
ATOM 831 C CA . HIS A 1 106 ? 4.627 0.298 -25.220 1.00 97.12 106 HIS A CA 1
ATOM 832 C C . HIS A 1 106 ? 3.560 -0.340 -24.317 1.00 97.12 106 HIS A C 1
ATOM 834 O O . HIS A 1 106 ? 3.025 -1.395 -24.650 1.00 97.12 106 HIS A O 1
ATOM 840 N N . GLY A 1 107 ? 3.237 0.277 -23.179 1.00 96.38 107 GLY A N 1
ATOM 841 C CA . GLY A 1 107 ? 2.311 -0.277 -22.198 1.00 96.38 107 GLY A CA 1
ATOM 842 C C . GLY A 1 107 ? 2.941 -1.378 -21.341 1.00 96.38 107 GLY A C 1
ATOM 843 O O . GLY A 1 107 ? 4.119 -1.323 -20.986 1.00 96.38 107 GLY A O 1
ATOM 844 N N . ALA A 1 108 ? 2.127 -2.365 -20.958 1.00 96.50 108 ALA A N 1
ATOM 845 C CA . ALA A 1 108 ? 2.551 -3.442 -20.069 1.00 96.50 108 ALA A CA 1
ATOM 846 C C . ALA A 1 108 ? 3.453 -4.456 -20.794 1.00 96.50 108 ALA A C 1
ATOM 848 O O . ALA A 1 108 ? 3.051 -5.031 -21.805 1.00 96.50 108 ALA A O 1
ATOM 849 N N . LEU A 1 109 ? 4.641 -4.720 -20.246 1.00 96.50 109 LEU A N 1
ATOM 850 C CA . LEU A 1 109 ? 5.692 -5.517 -20.892 1.00 96.50 109 LEU A CA 1
ATOM 851 C C . LEU A 1 109 ? 6.251 -6.604 -19.974 1.00 96.50 109 LEU A C 1
ATOM 853 O O . LEU A 1 109 ? 6.361 -6.409 -18.764 1.00 96.50 109 LEU A O 1
ATOM 857 N N . PHE A 1 110 ? 6.683 -7.735 -20.536 1.00 94.19 110 PHE A N 1
ATOM 858 C CA . PHE A 1 110 ? 7.462 -8.711 -19.773 1.00 94.19 110 PHE A CA 1
ATOM 859 C C . PHE A 1 110 ? 8.910 -8.236 -19.588 1.00 94.19 110 PHE A C 1
ATOM 861 O O . PHE A 1 110 ? 9.421 -7.388 -20.321 1.00 94.19 110 PHE A O 1
ATOM 868 N N . HIS A 1 111 ? 9.623 -8.842 -18.635 1.00 91.88 111 HIS A N 1
ATOM 869 C CA . HIS A 1 111 ? 11.040 -8.549 -18.391 1.00 91.88 111 HIS A CA 1
ATOM 870 C C . HIS A 1 111 ? 11.915 -8.711 -19.654 1.00 91.88 111 HIS A C 1
ATOM 872 O O . HIS A 1 111 ? 12.841 -7.934 -19.880 1.00 91.88 111 HIS A O 1
ATOM 878 N N . ALA A 1 112 ? 11.639 -9.716 -20.494 1.00 92.06 112 ALA A N 1
ATOM 879 C CA . ALA A 1 112 ? 12.373 -9.926 -21.744 1.00 92.06 112 ALA A CA 1
ATOM 880 C C . ALA A 1 112 ? 12.163 -8.778 -22.747 1.00 92.06 112 ALA A C 1
ATOM 882 O O . ALA A 1 112 ? 13.129 -8.334 -23.368 1.00 92.06 112 ALA A O 1
ATOM 883 N N . ASP A 1 113 ? 10.940 -8.258 -22.838 1.00 94.94 113 ASP A N 1
ATOM 884 C CA . ASP A 1 113 ? 10.596 -7.164 -23.746 1.00 94.94 113 ASP A CA 1
ATOM 885 C C . ASP A 1 113 ? 11.211 -5.845 -23.274 1.00 94.94 113 ASP A C 1
ATOM 887 O O . ASP A 1 113 ? 11.761 -5.105 -24.081 1.00 94.94 113 ASP A O 1
ATOM 891 N N . LEU A 1 114 ? 11.234 -5.590 -21.959 1.00 94.69 114 LEU A N 1
ATOM 892 C CA . LEU A 1 114 ? 11.930 -4.431 -21.385 1.00 94.69 114 LEU A CA 1
ATOM 893 C C . LEU A 1 114 ? 13.421 -4.407 -21.741 1.00 94.69 114 LEU A C 1
ATOM 895 O O . LEU A 1 114 ? 13.979 -3.340 -21.991 1.00 94.69 114 LEU A O 1
ATOM 899 N N . ARG A 1 115 ? 14.068 -5.576 -21.810 1.00 94.06 115 ARG A N 1
ATOM 900 C CA . ARG A 1 115 ? 15.461 -5.682 -22.267 1.00 94.06 115 ARG A CA 1
ATOM 901 C C . ARG A 1 115 ? 15.589 -5.387 -23.756 1.00 94.06 115 ARG A C 1
ATOM 903 O O . ARG A 1 115 ? 16.463 -4.619 -24.145 1.00 94.06 115 ARG A O 1
ATOM 910 N N . ALA A 1 116 ? 14.744 -6.017 -24.571 1.00 94.69 116 ALA A N 1
ATOM 911 C CA . ALA A 1 116 ? 14.813 -5.917 -26.024 1.00 94.69 116 ALA A CA 1
ATOM 912 C C . ALA A 1 116 ? 14.468 -4.506 -26.524 1.00 94.69 116 ALA A C 1
ATOM 914 O O . ALA A 1 116 ? 15.212 -3.942 -27.318 1.00 94.69 116 ALA A O 1
ATOM 915 N N . MET A 1 117 ? 13.376 -3.925 -26.025 1.00 95.06 117 MET A N 1
ATOM 916 C CA . MET A 1 117 ? 12.877 -2.608 -26.432 1.00 95.06 117 MET A CA 1
ATOM 917 C C . MET A 1 117 ? 13.630 -1.464 -25.746 1.00 95.06 117 MET A C 1
ATOM 919 O O . MET A 1 117 ? 13.900 -0.446 -26.373 1.00 95.06 117 MET A O 1
ATOM 923 N N . GLY A 1 118 ? 13.992 -1.627 -24.468 1.00 92.62 118 GLY A N 1
ATOM 924 C CA . GLY A 1 118 ? 14.707 -0.602 -23.700 1.00 92.62 118 GLY A CA 1
ATOM 925 C C . GLY A 1 118 ? 16.222 -0.584 -23.925 1.00 92.62 118 GLY A C 1
ATOM 926 O O . GLY A 1 118 ? 16.897 0.329 -23.445 1.00 92.62 118 GLY A O 1
ATOM 927 N N . GLY A 1 119 ? 16.778 -1.591 -24.612 1.00 94.12 119 GLY A N 1
ATOM 928 C CA . GLY A 1 119 ? 18.224 -1.743 -24.798 1.00 94.12 119 GLY A CA 1
ATOM 929 C C . GLY A 1 119 ? 18.979 -1.893 -23.473 1.00 94.12 119 GLY A C 1
ATOM 930 O O . GLY A 1 119 ? 20.078 -1.361 -23.325 1.00 94.12 119 GLY A O 1
ATOM 931 N N . LEU A 1 120 ? 18.358 -2.555 -22.493 1.00 92.19 120 LEU A N 1
ATOM 932 C CA . LEU A 1 120 ? 18.851 -2.676 -21.120 1.00 92.19 120 LEU A CA 1
ATOM 933 C C . LEU A 1 120 ? 19.455 -4.059 -20.861 1.00 92.19 120 LEU A C 1
ATOM 935 O O . LEU A 1 120 ? 18.931 -5.097 -21.289 1.00 92.19 120 LEU A O 1
ATOM 939 N N . LEU A 1 121 ? 20.533 -4.092 -20.082 1.00 91.44 121 LEU A N 1
ATOM 940 C CA . LEU A 1 121 ? 21.066 -5.330 -19.525 1.00 91.44 121 LEU A CA 1
ATOM 941 C C . LEU A 1 121 ? 20.081 -5.918 -18.496 1.00 91.44 121 LEU A C 1
ATOM 943 O O . LEU A 1 121 ? 19.322 -5.175 -17.875 1.00 91.44 121 LEU A O 1
ATOM 947 N N . PRO A 1 122 ? 20.106 -7.244 -18.241 1.00 88.06 122 PRO A N 1
ATOM 948 C CA . PRO A 1 122 ? 19.226 -7.863 -17.244 1.00 88.06 122 PRO A CA 1
ATOM 949 C C . PRO A 1 122 ? 19.272 -7.179 -15.872 1.00 88.06 122 PRO A C 1
ATOM 951 O O . PRO A 1 122 ? 18.234 -6.935 -15.273 1.00 88.06 122 PRO A O 1
ATOM 954 N N . ILE A 1 123 ? 20.473 -6.827 -15.401 1.00 85.69 123 ILE A N 1
ATOM 955 C CA . ILE A 1 123 ? 20.649 -6.167 -14.103 1.00 85.69 123 ILE A CA 1
ATOM 956 C C . ILE A 1 123 ? 20.072 -4.748 -14.091 1.00 85.69 123 ILE A C 1
ATOM 958 O O . ILE A 1 123 ? 19.473 -4.345 -13.103 1.00 85.69 123 ILE A O 1
ATOM 962 N N . GLU A 1 124 ? 20.188 -4.013 -15.198 1.00 90.31 124 GLU A N 1
ATOM 963 C CA . GLU A 1 124 ? 19.635 -2.663 -15.311 1.00 90.31 124 GLU A CA 1
ATOM 964 C C . GLU A 1 124 ? 18.103 -2.698 -15.307 1.00 90.31 124 GLU A C 1
ATOM 966 O O . GLU A 1 124 ? 17.473 -1.839 -14.697 1.00 90.31 124 GLU A O 1
ATOM 971 N N . VAL A 1 125 ? 17.486 -3.710 -15.928 1.00 91.81 125 VAL A N 1
ATOM 972 C CA . VAL A 1 125 ? 16.031 -3.905 -15.844 1.00 91.81 125 VAL A CA 1
ATOM 973 C C . VAL A 1 125 ? 15.610 -4.209 -14.407 1.00 91.81 125 VAL A C 1
ATOM 975 O O . VAL A 1 125 ? 14.691 -3.566 -13.907 1.00 91.81 125 VAL A O 1
ATOM 978 N N . GLU A 1 126 ? 16.293 -5.127 -13.717 1.00 90.25 126 GLU A N 1
ATOM 979 C CA . GLU A 1 126 ? 16.006 -5.449 -12.311 1.00 90.25 126 GLU A CA 1
ATOM 980 C C . GLU A 1 126 ? 16.147 -4.212 -11.397 1.00 90.25 126 GLU A C 1
ATOM 982 O O . GLU A 1 126 ? 15.273 -3.949 -10.567 1.00 90.25 126 GLU A O 1
ATOM 987 N N . GLU A 1 127 ? 17.207 -3.418 -11.571 1.00 88.50 127 GLU A N 1
ATOM 988 C CA . GLU A 1 127 ? 17.432 -2.171 -10.828 1.00 88.50 127 GLU A CA 1
ATOM 989 C C . GLU A 1 127 ? 16.388 -1.099 -11.154 1.00 88.50 127 GLU A C 1
ATOM 991 O O . GLU A 1 127 ? 15.846 -0.468 -10.246 1.00 88.50 127 GLU A O 1
ATOM 996 N N . GLY A 1 128 ? 16.071 -0.904 -12.436 1.00 92.12 128 GLY A N 1
ATOM 997 C CA . GLY A 1 128 ? 15.102 0.092 -12.881 1.00 92.12 128 GLY A CA 1
ATOM 998 C C . GLY A 1 128 ? 13.677 -0.229 -12.437 1.00 92.12 128 GLY A C 1
ATOM 999 O O . GLY A 1 128 ? 12.963 0.657 -11.962 1.00 92.12 128 GLY A O 1
ATOM 1000 N N . LEU A 1 129 ? 13.277 -1.501 -12.515 1.00 93.94 129 LEU A N 1
ATOM 1001 C CA . LEU A 1 129 ? 12.000 -1.977 -11.986 1.00 93.94 129 LEU A CA 1
ATOM 1002 C C . LEU A 1 129 ? 11.932 -1.791 -10.474 1.00 93.94 129 LEU A C 1
ATOM 1004 O O . LEU A 1 129 ? 10.928 -1.295 -9.963 1.00 93.94 129 LEU A O 1
ATOM 1008 N N . TRP A 1 130 ? 13.002 -2.129 -9.751 1.00 91.81 130 TRP A N 1
ATOM 1009 C CA . TRP A 1 130 ? 13.017 -1.931 -8.310 1.00 91.81 130 TRP A CA 1
ATOM 1010 C C . TRP A 1 130 ? 12.961 -0.454 -7.911 1.00 91.81 130 TRP A C 1
ATOM 1012 O O . TRP A 1 130 ? 12.228 -0.110 -6.983 1.00 91.81 130 TRP A O 1
ATOM 1022 N N . ASP A 1 131 ? 13.688 0.430 -8.598 1.00 91.19 131 ASP A N 1
ATOM 1023 C CA . ASP A 1 131 ? 13.598 1.875 -8.370 1.00 91.19 131 ASP A CA 1
ATOM 1024 C C . ASP A 1 131 ? 12.164 2.378 -8.610 1.00 91.19 131 ASP A C 1
ATOM 1026 O O . ASP A 1 131 ? 11.603 3.091 -7.775 1.00 91.19 131 ASP A O 1
ATOM 1030 N N . GLY A 1 132 ? 11.514 1.906 -9.679 1.00 93.31 132 GLY A N 1
ATOM 1031 C CA . GLY A 1 132 ? 10.099 2.158 -9.946 1.00 93.31 132 GLY A CA 1
ATOM 1032 C C . GLY A 1 132 ? 9.179 1.681 -8.816 1.00 93.31 132 GLY A C 1
ATOM 1033 O O . GLY A 1 132 ? 8.323 2.443 -8.363 1.00 93.31 132 GLY A O 1
ATOM 1034 N N . VAL A 1 133 ? 9.360 0.453 -8.315 1.00 93.94 133 VAL A N 1
ATOM 1035 C CA . VAL A 1 133 ? 8.561 -0.104 -7.204 1.00 93.94 133 VAL A CA 1
ATOM 1036 C C . VAL A 1 133 ? 8.792 0.707 -5.933 1.00 93.94 133 VAL A C 1
ATOM 1038 O O . VAL A 1 133 ? 7.845 1.099 -5.252 1.00 93.94 133 VAL A O 1
ATOM 1041 N N . ALA A 1 134 ? 10.052 1.019 -5.627 1.00 91.25 134 ALA A N 1
ATOM 1042 C CA . ALA A 1 134 ? 10.432 1.797 -4.458 1.00 91.25 134 ALA A CA 1
ATOM 1043 C C . ALA A 1 134 ? 9.852 3.215 -4.489 1.00 91.25 134 ALA A C 1
ATOM 1045 O O . ALA A 1 134 ? 9.602 3.777 -3.423 1.00 91.25 134 ALA A O 1
ATOM 1046 N N . ARG A 1 135 ? 9.624 3.781 -5.677 1.00 91.94 135 ARG A N 1
ATOM 1047 C CA . ARG A 1 135 ? 8.954 5.072 -5.882 1.00 91.94 135 ARG A CA 1
ATOM 1048 C C . ARG A 1 135 ? 7.433 4.965 -5.983 1.00 91.94 135 ARG A C 1
ATOM 1050 O O . ARG A 1 135 ? 6.779 5.994 -5.943 1.00 91.94 135 ARG A O 1
ATOM 1057 N N . GLY A 1 136 ? 6.860 3.767 -6.088 1.00 94.12 136 GLY A N 1
ATOM 1058 C CA . GLY A 1 136 ? 5.423 3.587 -6.318 1.00 94.12 136 GLY A CA 1
ATOM 1059 C C . GLY A 1 136 ? 4.977 3.974 -7.730 1.00 94.12 136 GLY A C 1
ATOM 1060 O O . GLY A 1 136 ? 3.862 4.457 -7.909 1.00 94.12 136 GLY A O 1
ATOM 1061 N N . LEU A 1 137 ? 5.847 3.796 -8.724 1.00 95.56 137 LEU A N 1
ATOM 1062 C CA . LEU A 1 137 ? 5.597 4.138 -10.129 1.00 95.56 137 LEU A CA 1
ATOM 1063 C C . LEU A 1 137 ? 5.259 2.924 -10.999 1.00 95.56 137 LEU A C 1
ATOM 1065 O O . LEU A 1 137 ? 4.672 3.094 -12.062 1.00 95.56 137 LEU A O 1
ATOM 1069 N N . VAL A 1 138 ? 5.629 1.713 -10.574 1.00 95.88 138 VAL A N 1
ATOM 1070 C CA . VAL A 1 138 ? 5.372 0.474 -11.326 1.00 95.88 138 VAL A CA 1
ATOM 1071 C C . VAL A 1 138 ? 4.788 -0.612 -10.430 1.00 95.88 138 VAL A C 1
ATOM 1073 O O . VAL A 1 138 ? 4.987 -0.613 -9.213 1.00 95.88 138 VAL A O 1
ATOM 1076 N N . THR A 1 139 ? 4.090 -1.546 -11.062 1.00 96.25 139 THR A N 1
ATOM 1077 C CA . THR A 1 139 ? 3.562 -2.787 -10.484 1.00 96.25 139 THR A CA 1
ATOM 1078 C C . THR A 1 139 ? 3.671 -3.917 -11.518 1.00 96.25 139 THR A C 1
ATOM 1080 O O . THR A 1 139 ? 4.121 -3.678 -12.642 1.00 96.25 139 THR A O 1
ATOM 1083 N N . ALA A 1 140 ? 3.292 -5.142 -11.158 1.00 95.38 140 ALA A N 1
ATOM 1084 C CA . ALA A 1 140 ? 3.211 -6.264 -12.086 1.00 95.38 140 ALA A CA 1
ATOM 1085 C C . ALA A 1 140 ? 1.988 -7.151 -11.823 1.00 95.38 140 ALA A C 1
ATOM 1087 O O . ALA A 1 140 ? 1.399 -7.117 -10.743 1.00 95.38 140 ALA A O 1
ATOM 1088 N N . ASP A 1 141 ? 1.654 -7.994 -12.801 1.00 91.81 141 ASP A N 1
ATOM 1089 C CA . ASP A 1 141 ? 0.497 -8.901 -12.749 1.00 91.81 141 ASP A CA 1
ATOM 1090 C C . ASP A 1 141 ? 0.569 -9.958 -11.621 1.00 91.81 141 ASP A C 1
ATOM 1092 O O . ASP A 1 141 ? -0.453 -10.539 -11.278 1.00 91.81 141 ASP A O 1
ATOM 1096 N N . GLY A 1 142 ? 1.744 -10.230 -11.035 1.00 91.31 142 GLY A N 1
ATOM 1097 C CA . GLY A 1 142 ? 1.930 -11.282 -10.023 1.00 91.31 142 GLY A CA 1
ATOM 1098 C C . GLY A 1 142 ? 2.905 -10.909 -8.905 1.00 91.31 142 GLY A C 1
ATOM 1099 O O . GLY A 1 142 ? 3.811 -10.096 -9.102 1.00 91.31 142 GLY A O 1
ATOM 1100 N N . TRP A 1 143 ? 2.761 -11.530 -7.727 1.00 93.19 143 TRP A N 1
ATOM 1101 C CA . TRP A 1 143 ? 3.700 -11.342 -6.609 1.00 93.19 143 TRP A CA 1
ATOM 1102 C C . TRP A 1 143 ? 5.049 -12.037 -6.851 1.00 93.19 143 TRP A C 1
ATOM 1104 O O . TRP A 1 143 ? 6.088 -11.606 -6.337 1.00 93.19 143 TRP A O 1
ATOM 1114 N N . ALA A 1 144 ? 5.066 -13.058 -7.713 1.00 91.06 144 ALA A N 1
ATOM 1115 C CA . ALA A 1 144 ? 6.272 -13.673 -8.259 1.00 91.06 144 ALA A CA 1
ATOM 1116 C C . ALA A 1 144 ? 7.316 -12.650 -8.753 1.00 91.06 144 ALA A C 1
ATOM 1118 O O . ALA A 1 144 ? 8.515 -12.878 -8.577 1.00 91.06 144 ALA A O 1
ATOM 1119 N N . ALA A 1 145 ? 6.882 -11.500 -9.283 1.00 91.62 145 ALA A N 1
ATOM 1120 C CA . ALA A 1 145 ? 7.762 -10.418 -9.719 1.00 91.62 145 ALA A CA 1
ATOM 1121 C C . ALA A 1 145 ? 8.599 -9.842 -8.557 1.00 91.62 145 ALA A C 1
ATOM 1123 O O . ALA A 1 145 ? 9.824 -9.728 -8.651 1.00 91.62 145 ALA A O 1
ATOM 1124 N N . ILE A 1 146 ? 7.963 -9.563 -7.410 1.00 91.44 146 ILE A N 1
ATOM 1125 C CA . ILE A 1 146 ? 8.651 -9.114 -6.188 1.00 91.44 146 ILE A CA 1
ATOM 1126 C C . ILE A 1 146 ? 9.570 -10.208 -5.651 1.00 91.44 146 ILE A C 1
ATOM 1128 O O . ILE A 1 146 ? 10.713 -9.918 -5.285 1.00 91.44 146 ILE A O 1
ATOM 1132 N N . ARG A 1 147 ? 9.121 -11.471 -5.638 1.00 90.19 147 ARG A N 1
ATOM 1133 C CA . ARG A 1 147 ? 9.982 -12.588 -5.215 1.00 90.19 147 ARG A CA 1
ATOM 1134 C C . ARG A 1 147 ? 11.239 -12.674 -6.072 1.00 90.19 147 ARG A C 1
ATOM 1136 O O . ARG A 1 147 ? 12.325 -12.875 -5.526 1.00 90.19 147 ARG A O 1
ATOM 1143 N N . SER A 1 148 ? 11.105 -12.505 -7.387 1.00 87.81 148 SER A N 1
ATOM 1144 C CA . SER A 1 148 ? 12.236 -12.523 -8.311 1.00 87.81 148 SER A CA 1
ATOM 1145 C C . SER A 1 148 ? 13.222 -11.397 -8.009 1.00 87.81 148 SER A C 1
ATOM 1147 O O . SER A 1 148 ? 14.394 -11.682 -7.765 1.00 87.81 148 SER A O 1
ATOM 1149 N N . LEU A 1 149 ? 12.756 -10.148 -7.872 1.00 86.38 149 LEU A N 1
ATOM 1150 C CA . LEU A 1 149 ? 13.626 -9.008 -7.548 1.00 86.38 149 LEU A CA 1
ATOM 1151 C C . LEU A 1 149 ? 14.325 -9.155 -6.185 1.00 86.38 149 LEU A C 1
ATOM 1153 O O . LEU A 1 149 ? 15.513 -8.853 -6.052 1.00 86.38 149 LEU A O 1
ATOM 1157 N N . LEU A 1 150 ? 13.630 -9.671 -5.165 1.00 85.00 150 LEU A N 1
ATOM 1158 C CA . LEU A 1 150 ? 14.229 -9.923 -3.850 1.00 85.00 150 LEU A CA 1
ATOM 1159 C C . LEU A 1 150 ? 15.275 -11.051 -3.886 1.00 85.00 150 LEU A C 1
ATOM 1161 O O . LEU A 1 150 ? 16.265 -11.000 -3.149 1.00 85.00 150 LEU A O 1
ATOM 1165 N N . ASN A 1 151 ? 15.078 -12.059 -4.741 1.00 80.06 151 ASN A N 1
ATOM 1166 C CA . ASN A 1 151 ? 15.987 -13.196 -4.897 1.00 80.06 151 ASN A CA 1
ATOM 1167 C C . ASN A 1 151 ? 17.114 -12.940 -5.903 1.00 80.06 151 ASN A C 1
ATOM 1169 O O . ASN A 1 151 ? 18.161 -13.585 -5.813 1.00 80.06 151 ASN A O 1
ATOM 1173 N N . ALA A 1 152 ? 16.960 -11.987 -6.820 1.00 71.31 152 ALA A N 1
ATOM 1174 C CA . ALA A 1 152 ? 17.973 -11.639 -7.803 1.00 71.31 152 ALA A CA 1
ATOM 1175 C C . ALA A 1 152 ? 19.324 -11.348 -7.137 1.00 71.31 152 ALA A C 1
ATOM 1177 O O . ALA A 1 152 ? 20.348 -11.901 -7.538 1.00 71.31 152 ALA A O 1
ATOM 1178 N N . ARG A 1 153 ? 19.302 -10.624 -6.013 1.00 59.56 153 ARG A N 1
ATOM 1179 C CA . ARG A 1 153 ? 20.483 -10.293 -5.205 1.00 59.56 153 ARG A CA 1
ATOM 1180 C C . ARG A 1 153 ? 21.162 -11.508 -4.558 1.00 59.56 153 ARG A C 1
ATOM 1182 O O . ARG A 1 153 ? 22.388 -11.539 -4.455 1.00 59.56 153 ARG A O 1
ATOM 1189 N N . SER A 1 154 ? 20.407 -12.531 -4.146 1.00 58.22 154 SER A N 1
ATOM 1190 C CA . SER A 1 154 ? 20.988 -13.735 -3.525 1.00 58.22 154 SER A CA 1
ATOM 1191 C C . SER A 1 154 ? 21.727 -14.618 -4.541 1.00 58.22 154 SER A C 1
ATOM 1193 O O . SER A 1 154 ? 22.702 -15.288 -4.182 1.00 58.22 154 SER A O 1
ATOM 1195 N N . ARG A 1 155 ? 21.342 -14.555 -5.828 1.00 56.03 155 ARG A N 1
ATOM 1196 C CA . ARG A 1 155 ? 22.046 -15.231 -6.934 1.00 56.03 155 ARG A CA 1
ATOM 1197 C C . ARG A 1 155 ? 23.471 -14.697 -7.131 1.00 56.03 155 ARG A C 1
ATOM 1199 O O . ARG A 1 155 ? 24.369 -15.485 -7.423 1.00 56.03 155 ARG A O 1
ATOM 1206 N N . PHE A 1 156 ? 23.701 -13.400 -6.917 1.00 48.56 156 PHE A N 1
ATOM 1207 C CA . PHE A 1 156 ? 25.029 -12.787 -7.058 1.00 48.56 156 PHE A CA 1
ATOM 1208 C C . PHE A 1 156 ? 25.978 -13.160 -5.912 1.00 48.56 156 PHE A C 1
ATOM 1210 O O . PHE A 1 156 ? 27.123 -13.527 -6.168 1.00 48.56 156 PHE A O 1
ATOM 1217 N N . VAL A 1 157 ? 25.491 -13.187 -4.665 1.00 51.81 157 VAL A N 1
ATOM 1218 C CA . VAL A 1 157 ? 26.299 -13.594 -3.495 1.00 51.81 157 VAL A CA 1
ATOM 1219 C C . VAL A 1 157 ? 26.708 -15.073 -3.576 1.00 51.81 157 VAL A C 1
ATOM 1221 O O . VAL A 1 157 ? 27.819 -15.438 -3.194 1.00 51.81 157 VAL A O 1
ATOM 1224 N N . ARG A 1 158 ? 25.851 -15.945 -4.127 1.00 50.84 158 ARG A N 1
ATOM 1225 C CA . ARG A 1 158 ? 26.181 -17.370 -4.325 1.00 50.84 158 ARG A CA 1
ATOM 1226 C C . ARG A 1 158 ? 27.184 -17.632 -5.451 1.00 50.84 158 ARG A C 1
ATOM 1228 O O . ARG A 1 158 ? 27.883 -18.639 -5.386 1.00 50.84 158 ARG A O 1
ATOM 1235 N N . ARG A 1 159 ? 27.295 -16.749 -6.449 1.00 50.03 159 ARG A N 1
ATOM 1236 C CA . ARG A 1 159 ? 28.263 -16.891 -7.556 1.00 50.03 159 ARG A CA 1
ATOM 1237 C C . ARG A 1 159 ? 29.716 -16.628 -7.143 1.00 50.03 159 ARG A C 1
ATOM 1239 O O . ARG A 1 159 ? 30.616 -17.030 -7.867 1.00 50.03 159 ARG A O 1
ATOM 1246 N N . GLN A 1 160 ? 29.949 -16.014 -5.982 1.00 46.00 160 GLN A N 1
ATOM 1247 C CA . GLN A 1 160 ? 31.288 -15.693 -5.471 1.00 46.00 160 GLN A CA 1
ATOM 1248 C C . GLN A 1 160 ? 31.911 -16.772 -4.567 1.00 46.00 160 GLN A C 1
ATOM 1250 O O . GLN A 1 160 ? 32.974 -16.537 -4.002 1.00 46.00 160 GLN A O 1
ATOM 1255 N N . ARG A 1 161 ? 31.304 -17.960 -4.411 1.00 46.31 161 ARG A N 1
ATOM 1256 C CA . ARG A 1 161 ? 31.950 -19.090 -3.712 1.00 46.31 161 ARG A CA 1
ATOM 1257 C C . ARG A 1 161 ? 32.509 -20.100 -4.727 1.00 46.31 161 ARG A C 1
ATOM 1259 O O . ARG A 1 161 ? 31.721 -20.881 -5.256 1.00 46.31 161 ARG A O 1
ATOM 1266 N N . PRO A 1 162 ? 33.838 -20.168 -4.959 1.00 45.44 162 PRO A N 1
ATOM 1267 C CA . PRO A 1 162 ? 34.444 -21.074 -5.945 1.00 45.44 162 PRO A CA 1
ATOM 1268 C C . PRO A 1 162 ? 34.530 -22.540 -5.496 1.00 45.44 162 PRO A C 1
ATOM 1270 O O . PRO A 1 162 ? 35.199 -23.337 -6.143 1.00 45.44 162 PRO A O 1
ATOM 1273 N N . TYR A 1 163 ? 33.898 -22.923 -4.385 1.00 49.09 163 TYR A N 1
ATOM 1274 C CA . TYR A 1 163 ? 33.976 -24.286 -3.867 1.00 49.09 163 TYR A CA 1
ATOM 1275 C C . TYR A 1 163 ? 32.614 -24.730 -3.340 1.00 49.09 163 TYR A C 1
ATOM 1277 O O . TYR A 1 163 ? 32.206 -24.413 -2.224 1.00 49.09 163 TYR A O 1
ATOM 1285 N N . SER A 1 164 ? 31.877 -25.470 -4.160 1.00 47.31 164 SER A N 1
ATOM 1286 C CA . SER A 1 164 ? 30.779 -26.317 -3.699 1.00 47.31 164 SER A CA 1
ATOM 1287 C C . SER A 1 164 ? 31.005 -27.695 -4.297 1.00 47.31 164 SER A C 1
ATOM 1289 O O . SER A 1 164 ? 30.963 -27.872 -5.511 1.00 47.31 164 SER A O 1
ATOM 1291 N N . ARG A 1 165 ? 31.346 -28.632 -3.409 1.00 47.00 165 ARG A N 1
ATOM 1292 C CA . ARG A 1 165 ? 31.708 -30.023 -3.688 1.00 47.00 165 ARG A CA 1
ATOM 1293 C C . ARG A 1 165 ? 30.729 -30.673 -4.669 1.00 47.00 165 ARG A C 1
ATOM 1295 O O . ARG A 1 165 ? 29.515 -30.634 -4.461 1.00 47.00 165 ARG A O 1
ATOM 1302 N N . ALA A 1 166 ? 31.285 -31.337 -5.680 1.00 46.53 166 ALA A N 1
ATOM 1303 C CA . ALA A 1 166 ? 30.589 -32.350 -6.456 1.00 46.53 166 ALA A CA 1
ATOM 1304 C C . ALA A 1 166 ? 30.068 -33.428 -5.490 1.00 46.53 166 ALA A C 1
ATOM 1306 O O . ALA A 1 166 ? 30.855 -34.065 -4.796 1.00 46.53 166 ALA A O 1
ATOM 1307 N N . GLY A 1 167 ? 28.749 -33.588 -5.382 1.00 44.34 167 GLY A N 1
ATOM 1308 C CA . GLY A 1 167 ? 28.165 -34.654 -4.559 1.00 44.34 167 GLY A CA 1
ATOM 1309 C C . GLY A 1 167 ? 26.777 -34.368 -3.999 1.00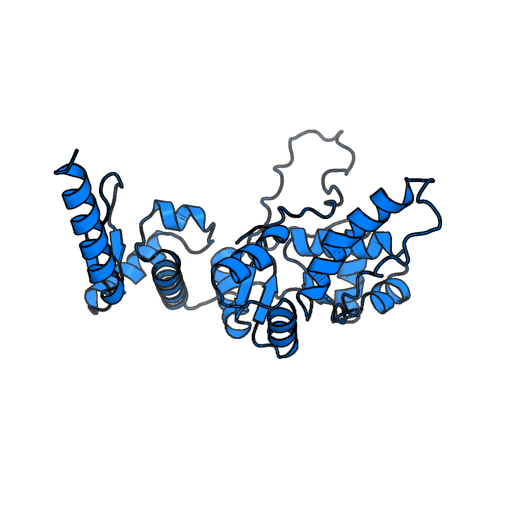 44.34 167 GLY A C 1
ATOM 1310 O O . GLY A 1 167 ? 26.016 -35.301 -3.763 1.00 44.34 167 GLY A O 1
ATOM 1311 N N . ALA A 1 168 ? 26.375 -33.105 -3.862 1.00 46.81 168 ALA A N 1
ATOM 1312 C CA . ALA A 1 168 ? 24.971 -32.812 -3.619 1.00 46.81 168 ALA A CA 1
ATOM 1313 C C . ALA A 1 168 ? 24.232 -32.928 -4.957 1.00 46.81 168 ALA A C 1
ATOM 1315 O O . ALA A 1 168 ? 24.345 -32.041 -5.805 1.00 46.81 168 ALA A O 1
ATOM 1316 N N . ARG A 1 169 ? 23.451 -34.002 -5.142 1.00 46.50 169 ARG A N 1
ATOM 1317 C CA . ARG A 1 169 ? 22.279 -34.015 -6.038 1.00 46.50 169 ARG A CA 1
ATOM 1318 C C . ARG A 1 169 ? 21.296 -32.981 -5.488 1.00 46.50 169 ARG A C 1
ATOM 1320 O O . ARG A 1 169 ? 20.327 -33.294 -4.808 1.00 46.50 169 ARG A O 1
ATOM 1327 N N . GLY A 1 170 ? 21.689 -31.724 -5.646 1.00 39.75 170 GLY A N 1
ATOM 1328 C C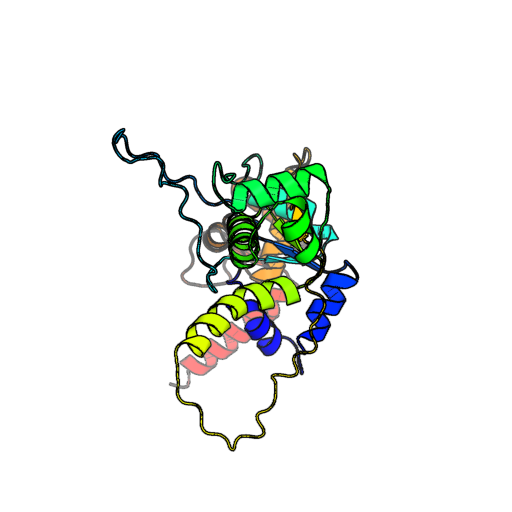A . GLY A 1 170 ? 21.096 -30.578 -5.010 1.00 39.75 170 GLY A CA 1
ATOM 1329 C C . GLY A 1 170 ? 19.764 -30.361 -5.667 1.00 39.75 170 GLY A C 1
ATOM 1330 O O . GLY A 1 170 ? 19.700 -30.159 -6.880 1.00 39.75 170 GLY A O 1
ATOM 1331 N N . GLN A 1 171 ? 18.723 -30.416 -4.847 1.00 44.41 171 GLN A N 1
ATOM 1332 C CA . GLN A 1 171 ? 17.459 -29.776 -5.123 1.00 44.41 171 GLN A CA 1
ATOM 1333 C C . GLN A 1 171 ? 17.731 -28.449 -5.832 1.00 44.41 171 GLN A C 1
ATOM 1335 O O . GLN A 1 171 ? 18.132 -27.455 -5.221 1.00 44.41 171 GLN A O 1
ATOM 1340 N N . ARG A 1 172 ? 17.549 -28.446 -7.157 1.00 41.66 172 ARG A N 1
ATOM 1341 C CA . ARG A 1 172 ? 17.251 -27.211 -7.865 1.00 41.66 172 ARG A CA 1
ATOM 1342 C C . ARG A 1 172 ? 16.074 -26.640 -7.088 1.00 41.66 172 ARG A C 1
ATOM 1344 O O . ARG A 1 172 ? 15.138 -27.409 -6.867 1.00 41.66 172 ARG A O 1
ATOM 1351 N N . PRO A 1 173 ? 16.120 -25.393 -6.599 1.00 44.84 173 PRO A N 1
ATOM 1352 C CA . PRO A 1 173 ? 14.955 -24.827 -5.956 1.00 44.84 173 PRO A CA 1
ATOM 1353 C C . PRO A 1 173 ? 13.851 -24.840 -7.014 1.00 44.84 173 PRO A C 1
ATOM 1355 O O . PRO A 1 173 ? 13.847 -24.028 -7.933 1.00 44.84 173 PRO A O 1
ATOM 1358 N N . MET A 1 174 ? 12.981 -25.846 -6.926 1.00 40.00 174 MET A N 1
ATOM 1359 C CA . MET A 1 174 ? 11.822 -26.072 -7.776 1.00 40.00 174 MET A CA 1
ATOM 1360 C C . MET A 1 174 ? 10.730 -25.110 -7.313 1.00 40.00 174 MET A C 1
ATOM 1362 O O . MET A 1 174 ? 9.591 -25.489 -7.075 1.00 40.00 174 MET A O 1
ATOM 1366 N N . TRP A 1 175 ? 11.080 -23.834 -7.183 1.00 44.16 175 TRP A N 1
ATOM 1367 C CA . TRP A 1 175 ? 10.102 -22.803 -7.430 1.00 44.16 175 TRP A CA 1
ATOM 1368 C C . TRP A 1 175 ? 9.920 -22.886 -8.932 1.00 44.16 175 TRP A C 1
ATOM 1370 O O . TRP A 1 175 ? 10.788 -22.447 -9.690 1.00 44.16 175 TRP A O 1
ATOM 1380 N N . ARG A 1 176 ? 8.856 -23.575 -9.370 1.00 42.56 176 ARG A N 1
ATOM 1381 C CA . ARG A 1 176 ? 8.354 -23.418 -10.737 1.00 42.56 176 ARG A CA 1
ATOM 1382 C C . ARG A 1 176 ? 8.463 -21.929 -11.028 1.00 42.56 176 ARG A C 1
ATOM 1384 O O . ARG A 1 176 ? 8.047 -21.141 -10.182 1.00 42.56 176 ARG A O 1
ATOM 1391 N N . HIS A 1 177 ? 9.123 -21.568 -12.125 1.00 47.12 177 HIS A N 1
ATOM 1392 C CA . HIS A 1 177 ? 9.202 -20.193 -12.589 1.00 47.12 177 HIS A CA 1
ATOM 1393 C C . HIS A 1 177 ? 7.765 -19.703 -12.780 1.00 47.12 177 HIS A C 1
ATOM 1395 O O . HIS A 1 177 ? 7.204 -19.843 -13.862 1.00 47.12 177 HIS A O 1
ATOM 1401 N N . ALA A 1 178 ? 7.135 -19.236 -11.701 1.00 47.47 178 ALA A N 1
ATOM 1402 C CA . ALA A 1 178 ? 5.874 -18.545 -11.771 1.00 47.47 178 ALA A CA 1
ATOM 1403 C C . ALA A 1 178 ? 6.163 -17.374 -12.707 1.00 47.47 178 ALA A C 1
ATOM 1405 O O . ALA A 1 178 ? 7.177 -16.690 -12.503 1.00 47.47 178 ALA A O 1
ATOM 1406 N N . PRO A 1 179 ? 5.391 -17.223 -13.793 1.00 57.03 179 PRO A N 1
ATOM 1407 C CA . PRO A 1 179 ? 5.643 -16.157 -14.739 1.00 57.03 179 PRO A CA 1
ATOM 1408 C C . PRO A 1 179 ? 5.672 -14.854 -13.942 1.00 57.03 179 PRO A C 1
ATOM 1410 O O . PRO A 1 179 ? 4.743 -14.570 -13.192 1.00 57.03 179 PRO A O 1
ATOM 1413 N N . GLU A 1 180 ? 6.749 -14.076 -14.075 1.00 67.88 180 GLU A N 1
ATOM 1414 C CA . GLU A 1 180 ? 6.934 -12.809 -13.344 1.00 67.88 180 GLU A CA 1
ATOM 1415 C C . GLU A 1 180 ? 5.841 -11.772 -13.674 1.00 67.88 180 GLU A C 1
ATOM 1417 O O . GLU A 1 180 ? 5.806 -10.698 -13.082 1.00 67.88 180 GLU A O 1
ATOM 1422 N N . GLY A 1 181 ? 4.920 -12.108 -14.581 1.00 83.94 181 GLY A N 1
ATOM 1423 C CA . GLY A 1 181 ? 3.856 -11.243 -15.052 1.00 83.94 181 GLY A CA 1
ATOM 1424 C C . GLY A 1 181 ? 4.390 -10.155 -15.973 1.00 83.94 181 GLY A C 1
ATOM 1425 O O . GLY A 1 181 ? 5.595 -10.049 -16.227 1.00 83.94 181 GLY A O 1
ATOM 1426 N N . ARG A 1 182 ? 3.477 -9.340 -16.497 1.00 93.69 182 ARG A N 1
ATOM 1427 C CA . ARG A 1 182 ? 3.859 -8.103 -17.175 1.00 93.69 182 ARG A CA 1
ATOM 1428 C C . ARG A 1 182 ? 4.030 -7.012 -16.135 1.00 93.69 182 ARG A C 1
ATOM 1430 O O . ARG A 1 182 ? 3.242 -6.909 -15.196 1.00 93.69 182 ARG A O 1
ATOM 1437 N N . TRP A 1 183 ? 5.046 -6.193 -16.333 1.00 96.19 183 TRP A N 1
ATOM 1438 C CA . TRP A 1 183 ? 5.270 -4.960 -15.605 1.00 96.19 183 TRP A CA 1
ATOM 1439 C C . TRP A 1 183 ? 4.475 -3.844 -16.256 1.00 96.19 183 TRP A C 1
ATOM 1441 O O . TRP A 1 183 ? 4.433 -3.734 -17.479 1.00 96.19 183 TRP A O 1
ATOM 1451 N N . THR A 1 184 ? 3.858 -3.006 -15.437 1.00 97.00 184 THR A N 1
ATOM 1452 C CA . THR A 1 184 ? 3.053 -1.872 -15.884 1.00 97.00 184 THR A CA 1
ATOM 1453 C C . THR A 1 184 ? 3.302 -0.668 -14.991 1.00 97.00 184 THR A C 1
ATOM 1455 O O . THR A 1 184 ? 3.724 -0.797 -13.839 1.00 97.00 184 THR A O 1
ATOM 1458 N N . LEU A 1 185 ? 3.018 0.520 -15.517 1.00 97.38 185 LEU A N 1
ATOM 1459 C CA . LEU A 1 185 ? 2.950 1.728 -14.707 1.00 97.38 185 LEU A CA 1
ATOM 1460 C C . LEU A 1 185 ? 1.799 1.600 -13.708 1.00 97.38 185 LEU A C 1
ATOM 1462 O O . LEU A 1 185 ? 0.714 1.125 -14.052 1.00 97.38 185 LEU A O 1
ATOM 1466 N N . LEU A 1 186 ? 2.049 2.022 -12.471 1.00 95.88 186 LEU A N 1
ATOM 1467 C CA . LEU A 1 186 ? 0.995 2.166 -11.481 1.00 95.88 186 LEU A CA 1
ATOM 1468 C C . LEU A 1 186 ? 0.153 3.401 -11.847 1.00 95.88 186 LEU A C 1
ATOM 1470 O O . LEU A 1 186 ? 0.740 4.435 -12.182 1.00 95.88 186 LEU A O 1
ATOM 1474 N N . PRO A 1 187 ? -1.188 3.329 -11.775 1.00 94.00 187 PRO A N 1
ATOM 1475 C CA . PRO A 1 187 ? -2.040 4.482 -12.036 1.00 94.00 187 PRO A CA 1
ATOM 1476 C C . PRO A 1 187 ? -1.689 5.682 -11.150 1.00 94.00 187 PRO A C 1
ATOM 1478 O O . PRO A 1 187 ? -1.226 5.537 -10.011 1.00 94.00 187 PRO A O 1
ATOM 1481 N N . THR A 1 188 ? -1.926 6.881 -11.672 1.00 91.19 188 THR A N 1
ATOM 1482 C CA . THR A 1 188 ? -1.879 8.106 -10.874 1.00 91.19 188 THR A CA 1
ATOM 1483 C C . THR A 1 188 ? -3.119 8.191 -9.991 1.00 91.19 188 THR A C 1
ATOM 1485 O O . THR A 1 188 ? -4.182 7.671 -10.335 1.00 91.19 188 THR A O 1
ATOM 1488 N N . ALA A 1 189 ? -2.981 8.837 -8.831 1.00 90.75 189 ALA A N 1
ATOM 1489 C CA . ALA A 1 189 ? -4.144 9.176 -8.024 1.00 90.75 189 ALA A CA 1
ATOM 1490 C C . ALA A 1 189 ? -5.034 10.131 -8.830 1.00 90.75 189 ALA A C 1
ATOM 1492 O O . ALA A 1 189 ? -4.534 11.071 -9.451 1.00 90.75 189 ALA A O 1
ATOM 1493 N N . GLN A 1 190 ? -6.332 9.854 -8.857 1.00 87.06 190 GLN A N 1
ATOM 1494 C CA . GLN A 1 190 ? -7.310 10.713 -9.509 1.00 87.06 190 GLN A CA 1
ATOM 1495 C C . GLN A 1 190 ? -7.975 11.580 -8.452 1.00 87.06 190 GLN A C 1
ATOM 1497 O O . GLN A 1 190 ? -8.341 11.083 -7.386 1.00 87.06 190 GLN A O 1
ATOM 1502 N N . ALA A 1 191 ? -8.127 12.870 -8.758 1.00 81.00 191 ALA A N 1
ATOM 1503 C CA . ALA A 1 191 ? -8.827 13.787 -7.878 1.00 81.00 191 ALA A CA 1
ATOM 1504 C C . ALA A 1 191 ? -10.229 13.239 -7.578 1.00 81.00 191 ALA A C 1
ATOM 1506 O O . ALA A 1 191 ? -10.976 12.882 -8.485 1.00 81.00 191 ALA A O 1
ATOM 1507 N N . CYS A 1 192 ? -10.550 13.153 -6.292 1.00 79.94 192 CYS A N 1
ATOM 1508 C CA . CYS A 1 192 ? -11.872 12.775 -5.819 1.00 79.94 192 CYS A CA 1
ATOM 1509 C C . CYS A 1 192 ? -12.606 14.052 -5.418 1.00 79.94 192 CYS A C 1
ATOM 1511 O O . CYS A 1 192 ? -12.128 14.793 -4.555 1.00 79.94 192 CYS A O 1
ATOM 1513 N N . GLU A 1 193 ? -13.740 14.308 -6.066 1.00 78.69 193 GLU A N 1
ATOM 1514 C CA . GLU A 1 193 ? -14.608 15.448 -5.757 1.00 78.69 193 GLU A CA 1
ATOM 1515 C C . GLU A 1 193 ? -15.386 15.216 -4.446 1.00 78.69 193 GLU A C 1
ATOM 1517 O O . GLU A 1 193 ? -15.689 16.156 -3.714 1.00 78.69 193 GLU A O 1
ATOM 1522 N N . GLU A 1 194 ? -15.600 13.952 -4.075 1.00 89.25 194 GLU A N 1
ATOM 1523 C CA . GLU A 1 194 ? -16.365 13.513 -2.904 1.00 89.25 194 GLU A CA 1
ATOM 1524 C C . GLU A 1 194 ? -15.449 13.215 -1.704 1.00 89.25 194 GLU A C 1
ATOM 1526 O O . GLU A 1 194 ? -15.329 12.091 -1.212 1.00 89.25 194 GLU A O 1
ATOM 1531 N N . VAL A 1 195 ? -14.783 14.257 -1.195 1.00 90.50 195 VAL A N 1
ATOM 1532 C CA . VAL A 1 195 ? -13.865 14.158 -0.038 1.00 90.50 195 VAL A CA 1
ATOM 1533 C C . VAL A 1 195 ? -14.536 13.512 1.181 1.00 90.50 195 VAL A C 1
ATOM 1535 O O . VAL A 1 195 ? -13.888 12.795 1.947 1.00 90.50 195 VAL A O 1
ATOM 1538 N N . GLU A 1 196 ? -15.836 13.750 1.356 1.00 93.50 196 GLU A N 1
ATOM 1539 C CA . GLU A 1 196 ? -16.628 13.206 2.457 1.00 93.50 196 GLU A CA 1
ATOM 1540 C C . GLU A 1 196 ? -16.749 11.676 2.400 1.00 93.50 196 GLU A C 1
ATOM 1542 O O . GLU A 1 196 ? -16.546 11.006 3.418 1.00 93.50 196 GLU A O 1
ATOM 1547 N N . GLU A 1 197 ? -17.023 11.130 1.214 1.00 94.38 197 GLU A N 1
ATOM 1548 C CA . GLU A 1 197 ? -17.139 9.690 0.967 1.00 94.38 197 GLU A CA 1
ATOM 1549 C C . GLU A 1 197 ? -15.780 8.997 1.077 1.00 94.38 197 GLU A C 1
ATOM 1551 O O . GLU A 1 197 ? -15.651 7.942 1.709 1.00 94.38 197 GLU A O 1
ATOM 1556 N N . LEU A 1 198 ? -14.728 9.633 0.555 1.00 95.62 198 LEU A N 1
ATOM 1557 C CA . LEU A 1 198 ? -13.361 9.151 0.724 1.00 95.62 198 LEU A CA 1
ATOM 1558 C C . LEU A 1 198 ? -12.976 9.076 2.208 1.00 95.62 198 LEU A C 1
ATOM 1560 O O . LEU A 1 198 ? -12.396 8.084 2.652 1.00 95.62 198 LEU A O 1
ATOM 1564 N N . ALA A 1 199 ? -13.304 10.108 2.991 1.00 96.88 199 ALA A N 1
ATOM 1565 C CA . ALA A 1 199 ? -13.022 10.137 4.422 1.00 96.88 199 ALA A CA 1
ATOM 1566 C C . ALA A 1 199 ? -13.794 9.053 5.189 1.00 96.88 199 ALA A C 1
ATOM 1568 O O . ALA A 1 199 ? -13.241 8.446 6.108 1.00 96.88 199 ALA A O 1
ATOM 1569 N N . GLU A 1 200 ? -15.039 8.772 4.799 1.00 97.31 200 GLU A N 1
ATOM 1570 C CA . GLU A 1 200 ? -15.825 7.669 5.357 1.00 97.31 200 GLU A CA 1
ATOM 1571 C C . GLU A 1 200 ? -15.242 6.298 5.007 1.00 97.31 200 GLU A C 1
ATOM 1573 O O . GLU A 1 200 ? -15.076 5.457 5.893 1.00 97.31 200 GLU A O 1
ATOM 1578 N N . THR A 1 201 ? -14.839 6.095 3.754 1.00 96.75 201 THR A N 1
ATOM 1579 C CA . THR A 1 201 ? -14.171 4.864 3.305 1.00 96.75 201 THR A CA 1
ATOM 1580 C C . THR A 1 201 ? -12.871 4.631 4.078 1.00 96.75 201 THR A C 1
ATOM 1582 O O . THR A 1 201 ? -12.617 3.536 4.588 1.00 96.75 201 THR A O 1
ATOM 1585 N N . VAL A 1 202 ? -12.072 5.687 4.263 1.00 96.62 202 VAL A N 1
ATOM 1586 C CA . VAL A 1 202 ? -10.859 5.656 5.091 1.00 96.62 202 VAL A CA 1
ATOM 1587 C C . VAL A 1 202 ? -11.184 5.321 6.548 1.00 96.62 202 VAL A C 1
ATOM 1589 O O . VAL A 1 202 ? -10.498 4.489 7.144 1.00 96.62 202 VAL A O 1
ATOM 1592 N N . ALA A 1 203 ? -12.220 5.928 7.131 1.00 97.12 203 ALA A N 1
ATOM 1593 C CA . ALA A 1 203 ? -12.634 5.655 8.505 1.00 97.12 203 ALA A CA 1
ATOM 1594 C C . ALA A 1 203 ? -12.989 4.172 8.702 1.00 97.12 203 ALA A C 1
ATOM 1596 O O . ALA A 1 203 ? -12.474 3.535 9.625 1.00 97.12 203 ALA A O 1
ATOM 1597 N N . TRP A 1 204 ? -13.783 3.596 7.795 1.00 96.69 204 TRP A N 1
ATOM 1598 C CA . TRP A 1 204 ? -14.104 2.168 7.804 1.00 96.69 204 TRP A CA 1
ATOM 1599 C C . TRP A 1 204 ? -12.867 1.287 7.667 1.00 96.69 204 TRP A C 1
ATOM 1601 O O . TRP A 1 204 ? -12.711 0.321 8.419 1.00 96.69 204 TRP A O 1
ATOM 1611 N N . GLN A 1 205 ? -11.955 1.630 6.757 1.00 95.31 205 GLN A N 1
ATOM 1612 C CA . GLN A 1 205 ? -10.715 0.880 6.591 1.00 95.31 205 GLN A CA 1
ATOM 1613 C C . GLN A 1 205 ? -9.866 0.889 7.871 1.00 95.31 205 GLN A C 1
ATOM 1615 O O . GLN A 1 205 ? -9.301 -0.140 8.251 1.00 95.31 205 GLN A O 1
ATOM 1620 N N . LEU A 1 206 ? -9.775 2.031 8.559 1.00 95.12 206 LEU A N 1
ATOM 1621 C CA . LEU A 1 206 ? -9.042 2.149 9.821 1.00 95.12 206 LEU A CA 1
ATOM 1622 C C . LEU A 1 206 ? -9.692 1.319 10.931 1.00 95.12 206 LEU A C 1
ATOM 1624 O O . LEU A 1 206 ? -8.975 0.623 11.652 1.00 95.12 206 LEU A O 1
ATOM 1628 N N . LEU A 1 207 ? -11.024 1.347 11.038 1.00 95.12 207 LEU A N 1
ATOM 1629 C CA . LEU A 1 207 ? -11.780 0.552 12.008 1.00 95.12 207 LEU A CA 1
ATOM 1630 C C . LEU A 1 207 ? -11.555 -0.947 11.791 1.00 95.12 207 LEU A C 1
ATOM 1632 O O . LEU A 1 207 ? -11.173 -1.642 12.726 1.00 95.12 207 LEU A O 1
ATOM 1636 N N . ARG A 1 208 ? -11.660 -1.434 10.549 1.00 92.50 208 ARG A N 1
ATOM 1637 C CA . ARG A 1 208 ? -11.402 -2.846 10.212 1.00 92.50 208 ARG A CA 1
ATOM 1638 C C . ARG A 1 208 ? -9.962 -3.266 10.501 1.00 92.50 208 ARG A C 1
ATOM 1640 O O . ARG A 1 208 ? -9.707 -4.396 10.911 1.00 92.50 208 ARG A O 1
ATOM 1647 N N . ARG A 1 209 ? -9.001 -2.367 10.273 1.00 91.06 209 ARG A N 1
ATOM 1648 C CA . ARG A 1 209 ? -7.573 -2.672 10.421 1.00 91.06 209 ARG A CA 1
ATOM 1649 C C . ARG A 1 209 ? -7.087 -2.635 11.868 1.00 91.06 209 ARG A C 1
ATOM 1651 O O . ARG A 1 209 ? -6.237 -3.448 12.229 1.00 91.06 209 ARG A O 1
ATOM 1658 N N . TRP A 1 210 ? -7.577 -1.691 12.669 1.00 90.88 210 TRP A N 1
ATOM 1659 C CA . TRP A 1 210 ? -7.083 -1.438 14.028 1.00 90.88 210 TRP A CA 1
ATOM 1660 C C . TRP A 1 210 ? -8.074 -1.822 15.131 1.00 90.88 210 TRP A C 1
ATOM 1662 O O . TRP A 1 210 ? -7.668 -1.957 16.285 1.00 90.88 210 TRP A O 1
ATOM 1672 N N . GLY A 1 211 ? -9.357 -1.993 14.808 1.00 92.06 211 GLY A N 1
ATOM 1673 C CA . GLY A 1 211 ? -10.457 -2.229 15.748 1.00 92.06 211 GLY A CA 1
ATOM 1674 C C . GLY A 1 211 ? -10.855 -0.977 16.536 1.00 92.06 211 GLY A C 1
ATOM 1675 O O . GLY A 1 211 ? -12.033 -0.647 16.632 1.00 92.06 211 GLY A O 1
ATOM 1676 N N . VAL A 1 212 ? -9.863 -0.255 17.066 1.00 93.56 212 VAL A N 1
ATOM 1677 C CA . VAL A 1 212 ? -10.029 1.028 17.759 1.00 93.56 212 VAL A CA 1
ATOM 1678 C C . VAL A 1 212 ? -9.214 2.100 17.044 1.00 93.56 212 VAL A C 1
ATOM 1680 O O . VAL A 1 212 ? -7.998 1.974 16.890 1.00 93.56 212 VAL A O 1
ATOM 1683 N N . VAL A 1 213 ? -9.881 3.173 16.632 1.00 95.44 213 VAL A N 1
ATOM 1684 C CA . VAL A 1 213 ? -9.290 4.294 15.900 1.00 95.44 213 VAL A CA 1
ATOM 1685 C C . VAL A 1 213 ? -9.198 5.515 16.803 1.00 95.44 213 VAL A C 1
ATOM 1687 O O . VAL A 1 213 ? -10.151 5.895 17.476 1.00 95.44 213 VAL A O 1
ATOM 1690 N N . PHE A 1 214 ? -8.026 6.136 16.795 1.00 94.25 214 PHE A N 1
ATOM 1691 C CA . PHE A 1 214 ? -7.711 7.389 17.470 1.00 94.25 214 PHE A CA 1
ATOM 1692 C C . PHE A 1 214 ? -6.586 8.083 16.696 1.00 94.25 214 PHE A C 1
ATOM 1694 O O . PHE A 1 214 ? -5.955 7.481 15.816 1.00 94.25 214 PHE A O 1
ATOM 1701 N N . ARG A 1 215 ? -6.323 9.353 17.014 1.00 93.44 215 ARG A N 1
ATOM 1702 C CA . ARG A 1 215 ? -5.438 10.217 16.218 1.00 93.44 215 ARG A CA 1
ATOM 1703 C C . ARG A 1 215 ? -4.059 9.604 15.950 1.00 93.44 215 ARG A C 1
ATOM 1705 O O . ARG A 1 215 ? -3.588 9.642 14.817 1.00 93.44 215 ARG A O 1
ATOM 1712 N N . ASP A 1 216 ? -3.422 9.009 16.953 1.00 91.94 216 ASP A N 1
ATOM 1713 C CA . ASP A 1 216 ? -2.056 8.495 16.794 1.00 91.94 216 ASP A CA 1
ATOM 1714 C C . ASP A 1 216 ? -1.986 7.237 15.922 1.00 91.94 216 ASP A C 1
ATOM 1716 O O . ASP A 1 216 ? -0.977 7.005 15.257 1.00 91.94 216 ASP A O 1
ATOM 1720 N N . VAL A 1 217 ? -3.049 6.425 15.884 1.00 91.56 217 VAL A N 1
ATOM 1721 C CA . VAL A 1 217 ? -3.158 5.306 14.935 1.00 91.56 217 VAL A CA 1
ATOM 1722 C C . VAL A 1 217 ? -3.269 5.830 13.511 1.00 91.56 217 VAL A C 1
ATOM 1724 O O . VAL A 1 217 ? -2.549 5.361 12.633 1.00 91.56 217 VAL A O 1
ATOM 1727 N N . TYR A 1 218 ? -4.101 6.847 13.292 1.00 92.81 218 TYR A N 1
ATOM 1728 C CA . TYR A 1 218 ? -4.220 7.482 11.984 1.00 92.81 218 TYR A CA 1
ATOM 1729 C C . TYR A 1 218 ? -2.872 8.063 11.507 1.00 92.81 218 TYR A C 1
ATOM 1731 O O . TYR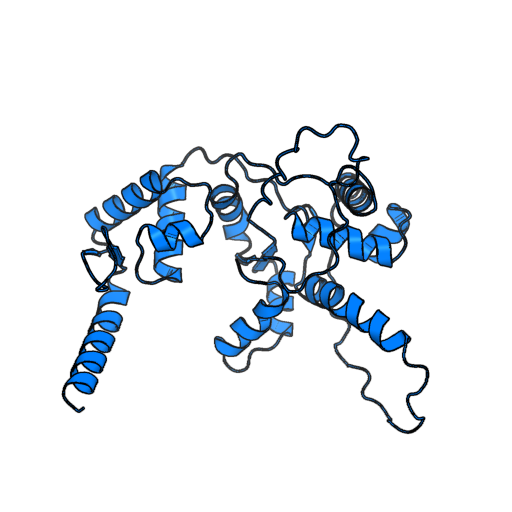 A 1 218 ? -2.472 7.837 10.365 1.00 92.81 218 TYR A O 1
ATOM 1739 N N . LEU A 1 219 ? -2.105 8.714 12.392 1.00 91.38 219 LEU A N 1
ATOM 1740 C CA . LEU A 1 219 ? -0.786 9.266 12.046 1.00 91.38 219 LEU A CA 1
ATOM 1741 C C . LEU A 1 219 ? 0.231 8.199 11.604 1.00 91.38 219 LEU A C 1
ATOM 1743 O O . LEU A 1 219 ? 1.158 8.509 10.855 1.00 91.38 219 LEU A O 1
ATOM 1747 N N . LYS A 1 220 ? 0.063 6.936 12.018 1.00 88.00 220 LYS A N 1
ATOM 1748 C CA . LYS A 1 220 ? 0.926 5.828 11.575 1.00 88.00 220 LYS A CA 1
ATOM 1749 C C . LYS A 1 220 ? 0.671 5.411 10.127 1.00 88.00 220 LYS A C 1
ATOM 1751 O O . LYS A 1 220 ? 1.575 4.850 9.511 1.00 88.00 220 LYS A O 1
ATOM 1756 N N . GLU A 1 221 ? -0.515 5.673 9.577 1.00 87.31 221 GLU A N 1
ATOM 1757 C CA . GLU A 1 221 ? -0.880 5.241 8.220 1.00 87.31 221 GLU A CA 1
ATOM 1758 C C . GLU A 1 221 ? -0.382 6.171 7.107 1.00 87.31 221 GLU A C 1
ATOM 1760 O O . GLU A 1 221 ? -0.382 5.764 5.949 1.00 87.31 221 GLU A O 1
ATOM 1765 N N . ARG A 1 222 ? 0.113 7.375 7.441 1.00 82.69 222 ARG A N 1
ATOM 1766 C CA . ARG A 1 222 ? 0.691 8.337 6.476 1.00 82.69 222 ARG A CA 1
ATOM 1767 C C . ARG A 1 222 ? -0.244 8.637 5.294 1.00 82.69 222 ARG A C 1
ATOM 1769 O O . ARG A 1 222 ? 0.165 8.586 4.136 1.00 82.69 222 ARG A O 1
ATOM 1776 N N . MET A 1 223 ? -1.507 8.913 5.598 1.00 88.75 223 MET A N 1
ATOM 1777 C CA . MET A 1 223 ? -2.519 9.268 4.603 1.00 88.75 223 MET A CA 1
ATOM 1778 C C . MET A 1 223 ? -2.471 10.765 4.275 1.00 88.75 223 MET A C 1
ATOM 1780 O O . MET A 1 223 ? -2.118 11.581 5.125 1.00 88.75 223 MET A O 1
ATOM 1784 N N . ALA A 1 224 ? -2.871 11.120 3.056 1.00 91.50 224 ALA A N 1
ATOM 1785 C CA . ALA A 1 224 ? -3.039 12.504 2.621 1.00 91.50 224 ALA A CA 1
ATOM 1786 C C . ALA A 1 224 ? -4.383 13.100 3.080 1.00 91.50 224 ALA A C 1
ATOM 1788 O O . ALA A 1 224 ? -4.482 14.310 3.271 1.00 91.50 224 ALA A O 1
ATOM 1789 N N . VAL A 1 225 ? -5.412 12.264 3.282 1.00 93.25 225 VAL A N 1
ATOM 1790 C CA . VAL A 1 225 ? -6.737 12.699 3.768 1.00 93.25 225 VAL A CA 1
ATOM 1791 C C . VAL A 1 225 ? -6.601 13.254 5.180 1.00 93.25 225 VAL A C 1
ATOM 1793 O O . VAL A 1 225 ? -6.252 12.464 6.051 1.00 93.25 225 VAL A O 1
ATOM 1796 N N . PRO A 1 226 ? -6.894 14.538 5.460 1.00 93.69 226 PRO A N 1
ATOM 1797 C CA . PRO A 1 226 ? -6.653 15.136 6.772 1.00 93.69 226 PRO A CA 1
ATOM 1798 C C . PRO A 1 226 ? -7.435 14.462 7.907 1.00 93.69 226 PRO A C 1
ATOM 1800 O O . PRO A 1 226 ? -8.609 14.130 7.750 1.00 93.69 226 PRO A O 1
ATOM 1803 N N . TRP A 1 227 ? -6.828 14.368 9.100 1.00 94.81 227 TRP A N 1
ATOM 1804 C CA . TRP A 1 227 ? -7.477 13.796 10.294 1.00 94.81 227 TRP A CA 1
ATOM 1805 C C . TRP A 1 227 ? -8.848 14.411 10.592 1.00 94.81 227 TRP A C 1
ATOM 1807 O O . TRP A 1 227 ? -9.746 13.709 11.037 1.00 94.81 227 TRP A O 1
ATOM 1817 N N . ARG A 1 228 ? -9.023 15.714 10.342 1.00 96.00 228 ARG A N 1
ATOM 1818 C CA . ARG A 1 228 ? -10.298 16.408 10.563 1.00 96.00 228 ARG A CA 1
ATOM 1819 C C . ARG A 1 228 ? -11.438 15.783 9.754 1.00 96.00 228 ARG A C 1
ATOM 1821 O O . ARG A 1 228 ? -12.505 15.568 10.314 1.00 96.00 228 ARG A O 1
ATOM 1828 N N . GLU A 1 229 ? -11.193 15.462 8.486 1.00 96.69 229 GLU A N 1
ATOM 1829 C CA . GLU A 1 229 ? -12.205 14.873 7.603 1.00 96.69 229 GLU A CA 1
ATOM 1830 C C . GLU A 1 229 ? -12.564 13.455 8.064 1.00 96.69 229 GLU A C 1
ATOM 1832 O O . GLU A 1 229 ? -13.738 13.107 8.176 1.00 96.69 229 GLU A O 1
ATOM 1837 N N . VAL A 1 230 ? -11.553 12.662 8.442 1.00 97.06 230 VAL A N 1
ATOM 1838 C CA . VAL A 1 230 ? -11.750 11.315 9.007 1.00 97.06 230 VAL A CA 1
ATOM 1839 C C . VAL A 1 230 ? -12.505 11.378 10.338 1.00 97.06 230 VAL A C 1
ATOM 1841 O O . VAL A 1 230 ? -13.412 10.586 10.573 1.00 97.06 230 VAL A O 1
ATOM 1844 N N . LEU A 1 231 ? -12.180 12.338 11.207 1.00 96.75 231 LEU A N 1
ATOM 1845 C CA . LEU A 1 231 ? -12.868 12.543 12.482 1.00 96.75 231 LEU A CA 1
ATOM 1846 C C . LEU A 1 231 ? -14.339 12.922 12.274 1.00 96.75 231 LEU A C 1
ATOM 1848 O O . LEU A 1 231 ? -15.207 12.420 12.986 1.00 96.75 231 LEU A O 1
ATOM 1852 N N . TRP A 1 232 ? -14.639 13.784 11.301 1.00 97.38 232 TRP A N 1
ATOM 1853 C CA . TRP A 1 232 ? -16.021 14.102 10.942 1.00 97.38 232 TRP A CA 1
ATOM 1854 C C . TRP A 1 232 ? -16.766 12.884 10.404 1.00 97.38 232 TRP A C 1
ATOM 1856 O O . TRP A 1 232 ? -17.900 12.646 10.819 1.00 97.38 232 TRP A O 1
ATOM 1866 N N . ALA A 1 233 ? -16.120 12.061 9.578 1.00 97.69 233 ALA A N 1
ATOM 1867 C CA . ALA A 1 233 ? -16.700 10.801 9.129 1.00 97.69 233 ALA A CA 1
ATOM 1868 C C . ALA A 1 233 ? -16.999 9.845 10.294 1.00 97.69 233 ALA A C 1
ATOM 1870 O O . ALA A 1 233 ? -18.106 9.317 10.381 1.00 97.69 233 ALA A O 1
ATOM 1871 N N . LEU A 1 234 ? -16.068 9.689 11.241 1.00 97.38 234 LEU A N 1
ATOM 1872 C CA . LEU A 1 234 ? -16.271 8.886 12.452 1.00 97.38 234 LEU A CA 1
ATOM 1873 C C . LEU A 1 234 ? -17.451 9.405 13.289 1.00 97.38 234 LEU A C 1
ATOM 1875 O O . LEU A 1 234 ? -18.300 8.622 13.705 1.00 97.38 234 LEU A O 1
ATOM 1879 N N . ARG A 1 235 ? -17.586 10.722 13.462 1.00 96.69 235 ARG A N 1
ATOM 1880 C CA . ARG A 1 235 ? -18.734 11.315 14.172 1.00 96.69 235 ARG A CA 1
ATOM 1881 C C . ARG A 1 235 ? -20.060 11.102 13.445 1.00 96.69 235 ARG A C 1
ATOM 1883 O O . ARG A 1 235 ? -21.064 10.823 14.092 1.00 96.69 235 ARG A O 1
ATOM 1890 N N . ARG A 1 236 ? -20.085 11.177 12.109 1.00 96.81 236 ARG A N 1
ATOM 1891 C CA . ARG A 1 236 ? -21.280 10.830 11.317 1.00 96.81 236 ARG A CA 1
ATOM 1892 C C . ARG A 1 236 ? -21.638 9.352 11.442 1.00 96.81 236 ARG A C 1
ATOM 1894 O O . ARG A 1 236 ? -22.815 9.005 11.475 1.00 96.81 236 ARG A O 1
ATOM 1901 N N . LEU A 1 237 ? -20.644 8.466 11.469 1.00 96.56 237 LEU A N 1
ATOM 1902 C CA . LEU A 1 237 ? -20.852 7.033 11.695 1.00 96.56 237 LEU A CA 1
ATOM 1903 C C . LEU A 1 237 ? -21.411 6.766 13.099 1.00 96.56 237 LEU A C 1
ATOM 1905 O O . LEU A 1 237 ? -22.324 5.957 13.247 1.00 96.56 237 LEU A O 1
ATOM 1909 N N . GLU A 1 238 ? -20.922 7.481 14.112 1.00 96.44 238 GLU A N 1
ATOM 1910 C CA . GLU A 1 238 ? -21.441 7.391 15.478 1.00 96.44 238 GLU A CA 1
ATOM 1911 C C . GLU A 1 238 ? -22.876 7.918 15.578 1.00 96.44 238 GLU A C 1
ATOM 1913 O O . GLU A 1 238 ? -23.726 7.265 16.177 1.00 96.44 238 GLU A O 1
ATOM 1918 N N . ALA A 1 239 ? -23.177 9.060 14.955 1.00 96.12 239 ALA A N 1
ATOM 1919 C CA . ALA A 1 239 ? -24.529 9.619 14.932 1.00 96.12 239 ALA A CA 1
ATOM 1920 C C . ALA A 1 239 ? -25.543 8.678 14.253 1.00 96.12 239 ALA A C 1
ATOM 1922 O O . ALA A 1 239 ? -26.711 8.653 14.634 1.00 96.12 239 ALA A O 1
ATOM 1923 N N . ARG A 1 240 ? -25.089 7.869 13.283 1.00 95.69 240 ARG A N 1
ATOM 1924 C CA . ARG A 1 240 ? -25.869 6.786 12.657 1.00 95.69 240 ARG A CA 1
ATOM 1925 C C . ARG A 1 240 ? -25.979 5.523 13.519 1.00 95.69 240 ARG A C 1
ATOM 1927 O O . ARG A 1 240 ? -26.693 4.602 13.139 1.00 95.69 240 ARG A O 1
ATOM 1934 N N . GLY A 1 241 ? -25.270 5.455 14.645 1.00 93.69 241 GLY A N 1
ATOM 1935 C CA . GLY A 1 241 ? -25.231 4.289 15.526 1.00 93.69 241 GLY A CA 1
ATOM 1936 C C . GLY A 1 241 ? -24.407 3.115 14.992 1.00 93.69 241 GLY A C 1
ATOM 1937 O O . GLY A 1 241 ? -24.527 2.018 15.519 1.00 93.69 241 GLY A O 1
ATOM 1938 N N . LEU A 1 242 ? -23.578 3.317 13.960 1.00 93.81 242 LEU A N 1
ATOM 1939 C CA . LEU A 1 242 ? -22.773 2.246 13.348 1.00 93.81 242 LEU A CA 1
ATOM 1940 C C . LEU A 1 242 ? -21.486 1.961 14.131 1.00 93.81 242 LEU A C 1
ATOM 1942 O O . LEU A 1 242 ? -20.934 0.863 14.078 1.00 93.81 242 LEU A O 1
ATOM 1946 N N . ILE A 1 243 ? -20.991 2.970 14.846 1.00 96.19 243 ILE A N 1
ATOM 1947 C CA . ILE A 1 243 ? -19.798 2.882 15.685 1.00 96.19 243 ILE A CA 1
ATOM 1948 C C . ILE A 1 243 ? -20.052 3.585 17.014 1.00 96.19 243 ILE A C 1
ATOM 1950 O O . ILE A 1 243 ? -21.022 4.330 17.165 1.00 96.19 243 ILE A O 1
ATOM 1954 N N . ARG A 1 244 ? -19.152 3.387 17.978 1.00 94.00 244 ARG A N 1
ATOM 1955 C CA . ARG A 1 244 ? -19.232 4.027 19.291 1.00 94.00 244 ARG A CA 1
ATOM 1956 C C . ARG A 1 244 ? -17.996 4.875 19.567 1.00 94.00 244 ARG A C 1
ATOM 1958 O O . ARG A 1 244 ? -16.878 4.368 19.470 1.00 94.00 244 ARG A O 1
ATOM 1965 N N . GLY A 1 245 ? -18.204 6.132 19.953 1.00 93.31 245 GLY A N 1
ATOM 1966 C CA . GLY A 1 245 ? -17.186 6.997 20.536 1.00 93.31 245 GLY A CA 1
ATOM 1967 C C . GLY A 1 245 ? -17.028 6.740 22.037 1.00 93.31 245 GLY A C 1
ATOM 1968 O O . GLY A 1 245 ? -17.985 6.404 22.743 1.00 93.31 245 GLY A O 1
ATOM 1969 N N . GLY A 1 246 ? -15.806 6.861 22.551 1.00 90.81 246 GLY A N 1
ATOM 1970 C CA . GLY A 1 246 ? -15.537 6.709 23.977 1.00 90.81 246 GLY A CA 1
ATOM 1971 C C . GLY A 1 246 ? -14.061 6.566 24.330 1.00 90.81 246 GLY A C 1
ATOM 1972 O O . GLY A 1 246 ? -13.173 6.974 23.587 1.00 90.81 246 GLY A O 1
ATOM 1973 N N . HIS A 1 247 ? -13.812 5.976 25.500 1.00 88.94 247 HIS A N 1
ATOM 1974 C CA . HIS A 1 247 ? -12.478 5.643 25.996 1.00 88.94 247 HIS A CA 1
ATOM 1975 C C . HIS A 1 247 ? -12.409 4.129 26.206 1.00 88.94 247 HIS A C 1
ATOM 1977 O O . HIS A 1 247 ? -12.879 3.608 27.220 1.00 88.94 247 HIS A O 1
ATOM 1983 N N . PHE A 1 248 ? -11.866 3.411 25.225 1.00 86.75 248 PHE A N 1
ATOM 1984 C CA . PHE A 1 248 ? -11.813 1.948 25.240 1.00 86.75 248 PHE A CA 1
ATOM 1985 C C . PHE A 1 248 ? -10.490 1.422 25.796 1.00 86.75 248 PHE A C 1
ATOM 1987 O O . PHE A 1 248 ? -10.467 0.406 26.489 1.00 86.75 248 PHE A O 1
ATOM 1994 N N . VAL A 1 249 ? -9.395 2.128 25.514 1.00 85.12 249 VAL A N 1
ATOM 1995 C CA . VAL A 1 249 ? -8.033 1.766 25.916 1.00 85.12 249 VAL A CA 1
ATOM 1996 C C . VAL A 1 249 ? -7.461 2.849 26.830 1.00 85.12 249 VAL A C 1
ATOM 1998 O O . VAL A 1 249 ? -7.466 4.033 26.492 1.00 85.12 249 VAL A O 1
ATOM 2001 N N . THR A 1 250 ? -6.966 2.438 27.997 1.00 83.81 250 THR A N 1
ATOM 2002 C CA . THR A 1 250 ? -6.332 3.315 28.992 1.00 83.81 250 THR A CA 1
ATOM 2003 C C . THR A 1 250 ? -4.934 3.756 28.555 1.00 83.81 250 THR A C 1
ATOM 2005 O O . THR A 1 250 ? -4.233 3.002 27.884 1.00 83.81 250 THR A O 1
ATOM 2008 N N . GLY A 1 251 ? -4.494 4.942 28.986 1.00 81.62 251 GLY A N 1
ATOM 2009 C CA . GLY A 1 251 ? -3.149 5.464 28.686 1.00 81.62 251 GLY A CA 1
ATOM 2010 C C . GLY A 1 251 ? -3.009 6.109 27.304 1.00 81.62 251 GLY A C 1
ATOM 2011 O O . GLY A 1 251 ? -1.921 6.544 26.941 1.00 81.62 251 GLY A O 1
ATOM 2012 N N . LEU A 1 252 ? -4.106 6.196 26.550 1.00 83.44 252 LEU A N 1
ATOM 2013 C CA . LEU A 1 252 ? -4.188 6.918 25.287 1.00 83.44 252 LEU A CA 1
ATOM 2014 C C . LEU A 1 252 ? -5.017 8.184 25.476 1.00 83.44 252 LEU A C 1
ATOM 2016 O O . LEU A 1 252 ? -6.025 8.173 26.185 1.00 83.44 252 LEU A O 1
ATOM 2020 N N . THR A 1 253 ? -4.590 9.269 24.842 1.00 80.44 253 THR A N 1
ATOM 2021 C CA . THR A 1 253 ? -5.264 10.564 24.913 1.00 80.44 253 THR A CA 1
ATOM 2022 C C . THR A 1 253 ? -6.172 10.777 23.704 1.00 80.44 253 THR A C 1
ATOM 2024 O O . THR A 1 253 ? -5.907 10.298 22.601 1.00 80.44 253 THR A O 1
ATOM 2027 N N . GLY A 1 254 ? -7.249 11.534 23.917 1.00 84.62 254 GLY A N 1
ATOM 2028 C CA . GLY A 1 254 ? -8.199 11.901 22.871 1.00 84.62 254 GLY A CA 1
ATOM 2029 C C . GLY A 1 254 ? -9.349 10.911 22.676 1.00 84.62 254 GLY A C 1
ATOM 2030 O O . GLY A 1 254 ? -9.422 9.855 23.301 1.00 84.62 254 GLY A O 1
ATOM 2031 N N . GLU A 1 255 ? -10.267 11.315 21.802 1.00 91.69 255 GLU A N 1
ATOM 2032 C CA . GLU A 1 255 ? -11.473 10.572 21.436 1.00 91.69 255 GLU A CA 1
ATOM 2033 C C . GLU A 1 255 ? -11.107 9.278 20.690 1.00 91.69 255 GLU A C 1
ATOM 2035 O O . GLU A 1 255 ? -10.288 9.298 19.763 1.00 91.69 255 GLU A O 1
ATOM 2040 N N . GLN A 1 256 ? -11.698 8.155 21.107 1.00 94.38 256 GLN A N 1
ATOM 2041 C CA . GLN A 1 256 ? -11.502 6.849 20.481 1.00 94.38 256 GLN A CA 1
ATOM 2042 C C . GLN A 1 256 ? -12.816 6.366 19.880 1.00 94.38 256 GLN A C 1
ATOM 2044 O O . GLN A 1 256 ? -13.880 6.563 20.463 1.00 94.38 256 GLN A O 1
ATOM 2049 N N . PHE A 1 257 ? -12.723 5.675 18.751 1.00 95.81 257 PHE A N 1
ATOM 2050 C CA . PHE A 1 257 ? -13.864 5.119 18.037 1.00 95.81 257 PHE A CA 1
ATOM 2051 C C . PHE A 1 257 ? -13.654 3.630 17.804 1.00 95.81 257 PHE A C 1
ATOM 2053 O O . PHE A 1 257 ? -12.557 3.214 17.433 1.00 95.81 257 PHE A O 1
ATOM 2060 N N . ALA A 1 258 ? -14.691 2.829 18.009 1.00 94.56 258 ALA A N 1
ATOM 2061 C CA . ALA A 1 258 ? -14.656 1.397 17.746 1.00 94.56 258 ALA A CA 1
ATOM 2062 C C . ALA A 1 258 ? -15.969 0.936 17.112 1.00 94.56 258 ALA A C 1
ATOM 2064 O O . ALA A 1 258 ? -17.036 1.478 17.413 1.00 94.56 258 ALA A O 1
ATOM 2065 N N . GLU A 1 259 ? -15.888 -0.079 16.255 1.00 90.88 259 GLU A N 1
ATOM 2066 C CA . GLU A 1 259 ? -17.075 -0.749 15.725 1.00 90.88 259 GLU A CA 1
ATOM 2067 C C . GLU A 1 259 ? -17.794 -1.511 16.849 1.00 90.88 259 GLU A C 1
ATOM 2069 O O . GLU A 1 259 ? -17.150 -2.066 17.747 1.00 90.88 259 GLU A O 1
ATOM 2074 N N . GLU A 1 260 ? -19.125 -1.572 16.801 1.00 81.31 260 GLU A N 1
ATOM 2075 C CA . GLU A 1 260 ? -19.924 -2.243 17.832 1.00 81.31 260 GLU A CA 1
ATOM 2076 C C . GLU A 1 260 ? -19.544 -3.725 17.996 1.00 81.31 260 GLU A C 1
ATOM 2078 O O . GLU A 1 260 ? -19.406 -4.214 19.121 1.00 81.31 260 GLU A O 1
ATOM 2083 N N . SER A 1 261 ? -19.247 -4.405 16.885 1.00 79.56 261 SER A N 1
ATOM 2084 C CA . SER A 1 261 ? -18.772 -5.795 16.845 1.00 79.56 261 SER A CA 1
ATOM 2085 C C . SER A 1 261 ? -17.449 -6.018 17.597 1.00 79.56 261 SER A C 1
ATOM 2087 O O . SER A 1 261 ? -17.179 -7.117 18.084 1.00 79.56 261 SER A O 1
ATOM 2089 N N . THR A 1 262 ? -16.629 -4.973 17.753 1.00 79.75 262 THR A N 1
ATOM 2090 C CA . THR A 1 262 ? -15.318 -5.044 18.415 1.00 79.75 262 THR A CA 1
ATOM 2091 C C . THR A 1 262 ? -15.431 -4.899 19.939 1.00 79.75 262 THR A C 1
ATOM 2093 O O . THR A 1 262 ? -14.574 -5.383 20.686 1.00 79.75 262 THR A O 1
ATOM 2096 N N . LEU A 1 263 ? -16.506 -4.287 20.447 1.00 76.31 263 LEU A N 1
ATOM 2097 C CA . LEU A 1 263 ? -16.672 -4.000 21.878 1.00 76.31 263 LEU A CA 1
ATOM 2098 C C . LEU A 1 263 ? -16.676 -5.252 22.779 1.00 76.31 263 LEU A C 1
ATOM 2100 O O . LEU A 1 263 ? -16.019 -5.212 23.828 1.00 76.31 263 LEU A O 1
ATOM 2104 N N . PRO A 1 264 ? -17.347 -6.372 22.429 1.00 78.06 264 PRO A N 1
ATOM 2105 C CA . PRO A 1 264 ? -17.300 -7.593 23.235 1.00 78.06 264 PRO A CA 1
ATOM 2106 C C . PRO A 1 264 ? -15.879 -8.152 23.388 1.00 78.06 264 PRO A C 1
ATOM 2108 O O . PRO A 1 264 ? -15.498 -8.564 24.484 1.00 78.06 264 PRO A O 1
ATOM 2111 N N . LEU A 1 265 ? -15.066 -8.095 22.326 1.00 77.31 265 LEU A N 1
ATOM 2112 C CA . LEU A 1 265 ? -13.680 -8.576 22.335 1.00 77.31 265 LEU A CA 1
ATOM 2113 C C . LEU A 1 265 ? -12.797 -7.744 23.277 1.00 77.31 265 LEU A C 1
ATOM 2115 O O . LEU A 1 265 ? -11.980 -8.291 24.023 1.00 77.31 265 LEU A O 1
ATOM 2119 N N . LEU A 1 266 ? -12.996 -6.422 23.296 1.00 76.25 266 LEU A N 1
ATOM 2120 C CA . LEU A 1 266 ? -12.284 -5.516 24.202 1.00 76.25 266 LEU A CA 1
ATOM 2121 C C . LEU A 1 266 ? -12.675 -5.758 25.666 1.00 76.25 266 LEU A C 1
ATOM 2123 O O . LEU A 1 266 ? -11.808 -5.792 26.543 1.00 76.25 266 LEU A O 1
ATOM 2127 N N . ARG A 1 267 ? -13.967 -5.988 25.936 1.00 74.44 267 ARG A N 1
ATOM 2128 C CA . ARG A 1 267 ? -14.465 -6.324 27.281 1.00 74.44 267 ARG A CA 1
ATOM 2129 C C . ARG A 1 267 ? -13.906 -7.656 27.778 1.00 74.44 267 ARG A C 1
ATOM 2131 O O . ARG A 1 267 ? -13.448 -7.721 28.916 1.00 74.44 267 ARG A O 1
ATOM 2138 N N . ALA A 1 268 ? -13.879 -8.681 26.925 1.00 71.81 268 ALA A N 1
ATOM 2139 C CA . ALA A 1 268 ? -13.311 -9.986 27.257 1.00 71.81 268 ALA A CA 1
ATOM 2140 C C . ALA A 1 268 ? -11.818 -9.884 27.619 1.00 71.81 268 ALA A C 1
ATOM 2142 O O . ALA A 1 268 ? -11.382 -10.442 28.627 1.00 71.81 268 ALA A O 1
ATOM 2143 N N . ARG A 1 269 ? -11.035 -9.102 26.859 1.00 73.38 269 ARG A N 1
ATOM 2144 C CA . ARG A 1 269 ? -9.620 -8.854 27.185 1.00 73.38 269 ARG A CA 1
ATOM 2145 C C . ARG A 1 269 ? -9.423 -8.068 28.475 1.00 73.38 269 ARG A C 1
ATOM 2147 O O . ARG A 1 269 ? -8.511 -8.391 29.232 1.00 73.38 269 ARG A O 1
ATOM 2154 N N . ARG A 1 270 ? -10.272 -7.073 28.752 1.00 70.44 270 ARG A N 1
ATOM 2155 C CA . ARG A 1 270 ? -10.240 -6.347 30.029 1.00 70.44 270 ARG A CA 1
ATOM 2156 C C . ARG A 1 270 ? -10.485 -7.296 31.201 1.00 70.44 270 ARG A C 1
ATOM 2158 O O . ARG A 1 270 ? -9.697 -7.278 32.137 1.00 70.44 270 ARG A O 1
ATOM 2165 N N . ALA A 1 271 ? -11.514 -8.143 31.114 1.00 66.38 271 ALA A N 1
ATOM 2166 C CA . ALA A 1 271 ? -11.849 -9.120 32.150 1.00 66.38 271 ALA A CA 1
ATOM 2167 C C . ALA A 1 271 ? -10.695 -10.106 32.417 1.00 66.38 271 ALA A C 1
ATOM 2169 O O . ALA A 1 271 ? -10.332 -10.321 33.574 1.00 66.38 271 ALA A O 1
ATOM 2170 N N . ALA A 1 272 ? -10.064 -10.626 31.358 1.00 64.62 272 ALA A N 1
ATOM 2171 C CA . ALA A 1 272 ? -8.902 -11.510 31.465 1.00 64.62 272 ALA A CA 1
ATOM 2172 C C . ALA A 1 272 ? -7.677 -10.814 32.093 1.00 64.62 272 ALA A C 1
ATOM 2174 O O . ALA A 1 272 ? -6.984 -11.410 32.915 1.00 64.62 272 ALA A O 1
ATOM 2175 N N . GLY A 1 273 ? -7.433 -9.540 31.760 1.00 61.22 273 GLY A N 1
ATOM 2176 C CA . GLY A 1 273 ? -6.354 -8.746 32.358 1.00 61.22 273 GLY A CA 1
ATOM 2177 C C . GLY A 1 273 ? -6.575 -8.435 33.843 1.00 61.22 273 GLY A C 1
ATOM 2178 O O . GLY A 1 273 ? -5.638 -8.520 34.634 1.00 61.22 273 GLY A O 1
ATOM 2179 N N . THR A 1 274 ? -7.813 -8.142 34.255 1.00 59.22 274 THR A N 1
ATOM 2180 C CA . THR A 1 274 ? -8.151 -7.959 35.679 1.00 59.22 274 THR A CA 1
ATOM 2181 C C . THR A 1 274 ? -8.081 -9.258 36.481 1.00 59.22 274 THR A C 1
ATOM 2183 O O . THR A 1 274 ? -7.643 -9.221 37.625 1.00 59.22 274 THR A O 1
ATOM 2186 N N . ALA A 1 275 ? -8.445 -10.403 35.892 1.00 51.78 275 ALA A N 1
ATOM 2187 C CA . ALA A 1 275 ? -8.333 -11.703 36.555 1.00 51.78 275 ALA A CA 1
ATOM 2188 C C . ALA A 1 275 ? -6.867 -12.126 36.772 1.00 51.78 275 ALA A C 1
ATOM 2190 O O . ALA A 1 275 ? -6.536 -12.658 37.826 1.00 51.78 275 ALA A O 1
ATOM 2191 N N . GLY A 1 276 ? -5.971 -11.825 35.823 1.00 47.22 276 GLY A N 1
ATOM 2192 C CA . GLY A 1 276 ? -4.531 -12.063 35.984 1.00 47.22 276 GLY A CA 1
ATOM 2193 C C . GLY A 1 276 ? -3.866 -11.156 37.028 1.00 47.22 276 GLY A C 1
ATOM 2194 O O . GLY A 1 276 ? -2.939 -11.585 37.701 1.00 47.22 276 GLY A O 1
ATOM 2195 N N . SER A 1 277 ? -4.368 -9.929 37.213 1.00 47.88 277 SER A N 1
ATOM 2196 C CA . SER A 1 277 ? -3.844 -8.981 38.209 1.00 47.88 277 SER A CA 1
ATOM 2197 C C . SER A 1 277 ? -4.323 -9.246 39.643 1.00 47.88 277 SER A C 1
ATOM 2199 O O . SER A 1 277 ? -3.729 -8.700 40.565 1.00 47.88 277 SER A O 1
ATOM 2201 N N . GLN A 1 278 ? -5.391 -10.026 39.845 1.00 42.88 278 GLN A N 1
ATOM 2202 C CA . GLN A 1 278 ? -5.859 -10.435 41.181 1.00 42.88 278 GLN A CA 1
ATOM 2203 C C . GLN A 1 278 ? -5.292 -11.790 41.635 1.00 42.88 278 GLN A C 1
ATOM 2205 O O . GLN A 1 278 ? -5.494 -12.181 42.780 1.00 42.88 278 GLN A O 1
ATOM 2210 N N . ALA A 1 279 ? -4.596 -12.505 40.747 1.00 44.25 279 ALA A N 1
ATOM 2211 C CA . ALA A 1 279 ? -3.990 -13.809 41.012 1.00 44.25 279 ALA A CA 1
ATOM 2212 C C . ALA A 1 279 ? -2.452 -13.754 41.149 1.00 44.25 279 ALA A C 1
ATOM 2214 O O . ALA A 1 279 ? -1.804 -14.799 41.111 1.00 44.25 279 ALA A O 1
ATOM 2215 N N . SER A 1 280 ? -1.864 -12.557 41.271 1.00 37.12 280 SER A N 1
ATOM 2216 C CA . SER A 1 280 ? -0.434 -12.326 41.553 1.00 37.12 280 SER A CA 1
ATOM 2217 C C . SER A 1 280 ? -0.247 -11.576 42.861 1.00 37.12 280 SER A C 1
ATOM 2219 O O . SER A 1 280 ? -1.074 -10.676 43.129 1.00 37.12 280 SER A O 1
#

Secondary structure (DSSP, 8-state):
-EETTTHHHHHHHHSTT--HHHHHHHHHTTSEEEE--SPPPPPP--S-TTS-S--S------TT-EEEEEEGGGHHHHHHHHHTTPPPPPP-SHHHHHHHHHHHHH-SB-HHHHHHHHT--HHHHHHHHHHHHHHT-EEES-THH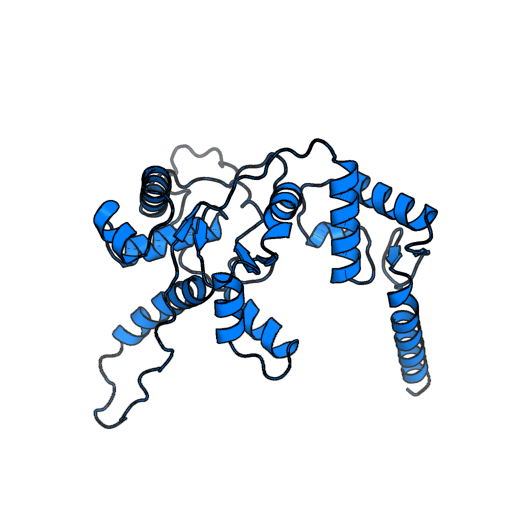HHHHHHHHHHHHHHT-----TT---------------EEEPPPPPPPS-HHHHHHHHHHHHHHHHSEE-HHHHHHH--SS-HHHHHHHHHHHHHTTSEEEE--STT--S-EEEEGGGHHHHHHHHHHHHHHHS--

pLDDT: mean 82.29, std 18.95, range [33.47, 97.88]

Radius of gyration: 22.81 Å; chains: 1; bounding box: 60×59×68 Å